Protein AF-A0A6G5ABJ3-F1 (afdb_monomer_lite)

Secondary structure (DSSP, 8-state):
-HHHHHHHHHHHHHHHTTEETTEE--TTS--HHHHHHHHHHHHHHHHHHHHHGGGS-HHHHHHHHIIIIIHHHHTTHHHHSSS-HHHHHHHHHHHHHHHHHHHT--TTS-HHHHHHHTTPPPHHHHHHHHHHHHHHHHHTT-S-GGGS--SS-S--S--HHHHTT--PPP---SHHHHTSHHHHHHHHHHHS-HHHHT-SSHHHHHHS-HHHHHHHHHHHHHHT---S-TTHHHHHHHHHHHHHHTTT--HHHHHHHHHHHHHHHHHHHHHHHHHHHHHHHHHHHHHHTT-

Structure (mmCIF, N/CA/C/O backbone):
data_AF-A0A6G5ABJ3-F1
#
_entry.id   AF-A0A6G5ABJ3-F1
#
loop_
_atom_site.group_PDB
_atom_site.id
_atom_site.type_symbol
_atom_site.label_atom_id
_atom_site.label_alt_id
_atom_site.label_comp_id
_atom_site.label_asym_id
_atom_site.label_entity_id
_atom_site.label_seq_id
_atom_site.pdbx_PDB_ins_code
_atom_site.Cartn_x
_atom_site.Cartn_y
_atom_site.Cartn_z
_atom_site.occupancy
_atom_site.B_iso_or_equiv
_atom_site.auth_seq_id
_atom_site.auth_comp_id
_atom_site.auth_asym_id
_atom_site.auth_atom_id
_atom_site.pdbx_PDB_model_num
ATOM 1 N N . ILE A 1 1 ? 8.732 46.453 -12.594 1.00 49.53 1 ILE A N 1
ATOM 2 C CA . ILE A 1 1 ? 7.340 45.976 -12.382 1.00 49.53 1 ILE A CA 1
ATOM 3 C C . ILE A 1 1 ? 7.137 44.615 -13.048 1.00 49.53 1 ILE A C 1
ATOM 5 O O . ILE A 1 1 ? 6.826 43.680 -12.327 1.00 49.53 1 ILE A O 1
ATOM 9 N N . LEU A 1 2 ? 7.436 44.462 -14.347 1.00 45.41 2 LEU A N 1
ATOM 10 C CA . LEU A 1 2 ? 7.435 43.159 -15.043 1.00 45.41 2 LEU A CA 1
ATOM 11 C C . LEU A 1 2 ? 8.298 42.088 -14.342 1.00 45.41 2 LEU A C 1
ATOM 13 O O . LEU A 1 2 ? 7.778 41.042 -13.991 1.00 45.41 2 LEU A O 1
ATOM 17 N N . SER A 1 3 ? 9.535 42.403 -13.944 1.00 57.50 3 SER A N 1
ATOM 18 C CA . SER A 1 3 ? 10.409 41.462 -13.212 1.00 57.50 3 SER A CA 1
ATOM 19 C C . SER A 1 3 ? 9.904 41.036 -11.823 1.00 57.50 3 SER A C 1
ATOM 21 O O . SER A 1 3 ? 10.257 39.966 -11.337 1.00 57.50 3 SER A O 1
ATOM 23 N N . PHE A 1 4 ? 9.084 41.862 -11.169 1.00 51.88 4 PHE A N 1
ATOM 24 C CA . PHE A 1 4 ? 8.553 41.577 -9.832 1.00 51.88 4 PHE A CA 1
ATOM 25 C C . PHE A 1 4 ? 7.288 40.718 -9.914 1.00 51.88 4 PHE A C 1
ATOM 27 O O . PHE A 1 4 ? 7.088 39.834 -9.087 1.00 51.88 4 PHE A O 1
ATOM 34 N N . ILE A 1 5 ? 6.475 40.946 -10.950 1.00 63.81 5 ILE A N 1
ATOM 35 C CA . ILE A 1 5 ? 5.318 40.117 -11.294 1.00 63.81 5 ILE A CA 1
ATOM 36 C C . ILE A 1 5 ? 5.786 38.759 -11.820 1.00 63.81 5 ILE A C 1
ATOM 38 O O . ILE A 1 5 ? 5.234 37.754 -11.399 1.00 63.81 5 ILE A O 1
ATOM 42 N N . ASP A 1 6 ? 6.847 38.700 -12.627 1.00 63.12 6 ASP A N 1
ATOM 43 C CA . ASP A 1 6 ? 7.444 37.442 -13.093 1.00 63.12 6 ASP A CA 1
ATOM 44 C C . ASP A 1 6 ? 8.062 36.637 -11.941 1.00 63.12 6 ASP A C 1
ATOM 46 O O . ASP A 1 6 ? 7.914 35.420 -11.890 1.00 63.12 6 ASP A O 1
ATOM 50 N N . PHE A 1 7 ? 8.686 37.300 -10.961 1.00 67.31 7 PHE A N 1
ATOM 51 C CA . PHE A 1 7 ? 9.182 36.645 -9.746 1.00 67.31 7 PHE A CA 1
ATOM 52 C C . PHE A 1 7 ? 8.039 36.119 -8.864 1.00 67.31 7 PHE A C 1
ATOM 54 O O . PHE A 1 7 ? 8.108 34.995 -8.365 1.00 67.31 7 PHE A O 1
ATOM 61 N N . TRP A 1 8 ? 6.959 36.891 -8.706 1.00 56.22 8 TRP A N 1
ATOM 62 C CA . TRP A 1 8 ? 5.768 36.452 -7.975 1.00 56.22 8 TRP A CA 1
ATOM 63 C C . TRP A 1 8 ? 5.009 35.347 -8.709 1.00 56.22 8 TRP A C 1
ATOM 65 O O . TRP A 1 8 ? 4.576 34.397 -8.071 1.00 56.22 8 TRP A O 1
ATOM 75 N N . LEU A 1 9 ? 4.895 35.414 -10.036 1.00 57.44 9 LEU A N 1
ATOM 76 C CA . LEU A 1 9 ? 4.318 34.364 -10.871 1.00 57.44 9 LEU A CA 1
ATOM 77 C C . LEU A 1 9 ? 5.185 33.110 -10.849 1.00 57.44 9 LEU A C 1
ATOM 79 O O . LEU A 1 9 ? 4.630 32.027 -10.755 1.00 57.44 9 LEU A O 1
ATOM 83 N N . ALA A 1 10 ? 6.515 33.222 -10.846 1.00 57.09 10 ALA A N 1
ATOM 84 C CA . ALA A 1 10 ? 7.420 32.086 -10.690 1.00 57.09 10 ALA A CA 1
ATOM 85 C C . ALA A 1 10 ? 7.336 31.466 -9.286 1.00 57.09 10 ALA A C 1
ATOM 87 O O . ALA A 1 10 ? 7.359 30.244 -9.161 1.00 57.09 10 ALA A O 1
ATOM 88 N N . LEU A 1 11 ? 7.174 32.269 -8.227 1.00 55.44 11 LEU A N 1
ATOM 89 C CA . LEU A 1 11 ? 6.916 31.776 -6.868 1.00 55.44 11 LEU A CA 1
ATOM 90 C C . LEU A 1 11 ? 5.524 31.139 -6.734 1.00 55.44 11 LEU A C 1
ATOM 92 O O . LEU A 1 11 ? 5.388 30.085 -6.110 1.00 55.44 11 LEU A O 1
ATOM 96 N N . TYR A 1 12 ? 4.507 31.731 -7.360 1.00 54.25 12 TYR A N 1
ATOM 97 C CA . TYR A 1 12 ? 3.128 31.248 -7.354 1.00 54.25 12 TYR A CA 1
ATOM 98 C C . TYR A 1 12 ? 2.980 29.964 -8.186 1.00 54.25 12 TYR A C 1
ATOM 100 O O . TYR A 1 12 ? 2.400 28.986 -7.714 1.00 54.25 12 TYR A O 1
ATOM 108 N N . PHE A 1 13 ? 3.606 29.894 -9.366 1.00 50.88 13 PHE A N 1
ATOM 109 C CA . PHE A 1 13 ? 3.735 28.658 -10.142 1.00 50.88 13 PHE A CA 1
ATOM 110 C C . PHE A 1 13 ? 4.624 27.635 -9.431 1.00 50.88 13 PHE A C 1
ATOM 112 O O . PHE A 1 13 ? 4.289 26.463 -9.451 1.00 50.88 13 PHE A O 1
ATOM 119 N N . SER A 1 14 ? 5.691 28.022 -8.726 1.00 51.00 14 SER A N 1
ATOM 120 C CA . SER A 1 14 ? 6.513 27.100 -7.915 1.00 51.00 14 SER A CA 1
ATOM 121 C C . SER A 1 14 ? 5.737 26.472 -6.745 1.00 51.00 14 SER A C 1
ATOM 123 O O . SER A 1 14 ? 6.008 25.340 -6.331 1.00 51.00 14 SER A O 1
ATOM 125 N N . GLN A 1 15 ? 4.750 27.175 -6.185 1.00 49.69 15 GLN A N 1
ATOM 126 C CA . GLN A 1 15 ? 3.851 26.615 -5.171 1.00 49.69 15 GLN A CA 1
ATOM 127 C C . GLN A 1 15 ? 2.712 25.790 -5.793 1.00 49.69 15 GLN A C 1
ATOM 129 O O . GLN A 1 15 ? 2.388 24.727 -5.266 1.00 49.69 15 GLN A O 1
ATOM 134 N N . SER A 1 16 ? 2.162 26.211 -6.937 1.00 47.50 16 SER A N 1
ATOM 135 C CA . SER A 1 16 ? 1.081 25.507 -7.646 1.00 47.50 16 SER A CA 1
ATOM 136 C C . SER A 1 16 ? 1.550 24.239 -8.384 1.00 47.50 16 SER A C 1
ATOM 138 O O . SER A 1 16 ? 0.867 23.218 -8.333 1.00 47.50 16 SER A O 1
ATOM 140 N N . LEU A 1 17 ? 2.752 24.238 -8.974 1.00 52.47 17 LEU A N 1
ATOM 141 C CA . LEU A 1 17 ? 3.346 23.105 -9.709 1.00 52.47 17 LEU A CA 1
ATOM 142 C C . LEU A 1 17 ? 3.777 21.940 -8.815 1.00 52.47 17 LEU A C 1
ATOM 144 O O . LEU A 1 17 ? 4.118 20.873 -9.324 1.00 52.47 17 LEU A O 1
ATOM 148 N N . ARG A 1 18 ? 3.764 22.109 -7.488 1.00 60.59 18 ARG A N 1
ATOM 149 C CA . ARG A 1 18 ? 4.051 21.003 -6.571 1.00 60.59 18 ARG A CA 1
ATOM 150 C C . ARG A 1 18 ? 2.886 20.038 -6.445 1.00 60.59 18 ARG A C 1
ATOM 152 O O . ARG A 1 18 ? 3.140 18.882 -6.151 1.00 60.59 18 ARG A O 1
ATOM 159 N N . ILE A 1 19 ? 1.638 20.463 -6.650 1.00 75.44 19 ILE A N 1
ATOM 160 C CA . ILE A 1 19 ? 0.465 19.620 -6.387 1.00 75.44 19 ILE A CA 1
ATOM 161 C C . ILE A 1 19 ? -0.246 19.299 -7.700 1.00 75.44 19 ILE A C 1
ATOM 163 O O . ILE A 1 19 ? -0.948 20.134 -8.261 1.00 75.44 19 ILE A O 1
ATOM 167 N N . PHE A 1 20 ? -0.122 18.057 -8.159 1.00 79.25 20 PHE A N 1
ATOM 168 C CA . PHE A 1 20 ? -0.826 17.555 -9.336 1.00 79.25 20 PHE A CA 1
ATOM 169 C C . PHE A 1 20 ? -1.892 16.547 -8.909 1.00 79.25 20 PHE A C 1
ATOM 171 O O . PHE A 1 20 ? -1.577 15.568 -8.235 1.00 79.25 20 PHE A O 1
ATOM 178 N N . LEU A 1 21 ? -3.163 16.790 -9.259 1.00 82.44 21 LEU A N 1
ATOM 179 C CA . LEU A 1 21 ? -4.302 15.953 -8.834 1.00 82.44 21 LEU A CA 1
ATOM 180 C C . LEU A 1 21 ? -4.311 15.696 -7.308 1.00 82.44 21 LEU A C 1
ATOM 182 O O . LEU A 1 21 ? -4.609 14.603 -6.848 1.00 82.44 21 LEU A O 1
ATOM 186 N N . GLY A 1 22 ? -3.924 16.682 -6.494 1.00 81.69 22 GLY A N 1
ATOM 187 C CA . GLY A 1 22 ? -3.861 16.523 -5.033 1.00 81.69 22 GLY A CA 1
ATOM 188 C C . GLY A 1 22 ? -2.681 15.687 -4.507 1.00 81.69 22 GLY A C 1
ATOM 189 O O . GLY A 1 22 ? -2.634 15.407 -3.307 1.00 81.69 22 GLY A O 1
ATOM 190 N N . ILE A 1 23 ? -1.729 15.308 -5.366 1.00 84.62 23 ILE A N 1
ATOM 191 C CA . ILE A 1 23 ? -0.473 14.639 -5.005 1.00 84.62 23 ILE A CA 1
ATOM 192 C C . ILE A 1 23 ? 0.659 15.661 -5.046 1.00 84.62 23 ILE A C 1
ATOM 194 O O . ILE A 1 23 ? 0.864 16.308 -6.071 1.00 84.62 23 ILE A O 1
ATOM 198 N N . SER A 1 24 ? 1.402 15.799 -3.944 1.00 85.00 24 SER A N 1
ATOM 199 C CA . SER A 1 24 ? 2.584 16.657 -3.899 1.00 85.00 24 SER A CA 1
ATOM 200 C C . SER A 1 24 ? 3.799 15.932 -4.479 1.00 85.00 24 SER A C 1
ATOM 202 O O . SER A 1 24 ? 4.249 14.911 -3.955 1.00 85.00 24 SER A O 1
ATOM 204 N N . LEU A 1 25 ? 4.309 16.456 -5.589 1.00 79.69 25 LEU A N 1
ATOM 205 C CA . LEU A 1 25 ? 5.498 15.990 -6.282 1.00 79.69 25 LEU A CA 1
ATOM 206 C C . LEU A 1 25 ? 6.725 16.685 -5.691 1.00 79.69 25 LEU A C 1
ATOM 208 O O . LEU A 1 25 ? 6.801 17.912 -5.633 1.00 79.69 25 LEU A O 1
ATOM 212 N N . ASP A 1 26 ? 7.688 15.879 -5.258 1.00 77.75 26 ASP A N 1
ATOM 213 C CA . ASP A 1 26 ? 9.005 16.349 -4.839 1.00 77.75 26 ASP A CA 1
ATOM 214 C C . ASP A 1 26 ? 10.004 16.176 -5.993 1.00 77.75 26 ASP A C 1
ATOM 216 O O . ASP A 1 26 ? 9.911 15.218 -6.762 1.00 77.75 26 ASP A O 1
ATOM 220 N N . SER A 1 27 ? 10.996 17.062 -6.076 1.00 75.50 27 SER A N 1
ATOM 221 C CA . SER A 1 27 ? 12.079 17.009 -7.068 1.00 75.50 27 SER A CA 1
ATOM 222 C C . SER A 1 27 ? 12.860 15.693 -7.015 1.00 75.50 27 SER A C 1
ATOM 224 O O . SER A 1 27 ? 13.352 15.213 -8.033 1.00 75.50 27 SER A O 1
ATOM 226 N N . SER A 1 28 ? 12.924 15.075 -5.831 1.00 74.81 28 SER A N 1
ATOM 227 C CA . SER A 1 28 ? 13.579 13.787 -5.614 1.00 74.81 28 SER A CA 1
ATOM 228 C C . SER A 1 28 ? 12.631 12.579 -5.657 1.00 74.81 28 SER A C 1
ATOM 230 O O . SER A 1 28 ? 13.074 11.458 -5.411 1.00 74.81 28 SER A O 1
ATOM 232 N N . LEU A 1 29 ? 11.335 12.787 -5.948 1.00 75.25 29 LEU A N 1
ATOM 233 C CA . LEU A 1 29 ? 10.281 11.756 -5.969 1.00 75.25 29 LEU A CA 1
ATOM 234 C C . LEU A 1 29 ? 10.262 10.860 -4.714 1.00 75.25 29 LEU A C 1
ATOM 236 O O . LEU A 1 29 ? 9.880 9.692 -4.768 1.00 75.25 29 LEU A O 1
ATOM 240 N N . LYS A 1 30 ? 10.666 11.400 -3.557 1.00 79.12 30 LYS A N 1
ATOM 241 C CA . LYS A 1 30 ? 10.608 10.686 -2.270 1.00 79.12 30 LYS A CA 1
ATOM 242 C C . LYS A 1 30 ? 9.224 10.743 -1.623 1.00 79.12 30 LYS A C 1
ATOM 244 O O . LYS A 1 30 ? 8.940 9.933 -0.746 1.00 79.12 30 LYS A O 1
ATOM 249 N N . TYR A 1 31 ? 8.381 11.692 -2.043 1.00 84.81 31 TYR A N 1
ATOM 250 C CA . TYR A 1 31 ? 7.010 11.900 -1.553 1.00 84.81 31 TYR A CA 1
ATOM 251 C C . TYR A 1 31 ? 6.898 12.087 -0.028 1.00 84.81 31 TYR A C 1
ATOM 253 O O . TYR A 1 31 ? 5.875 11.760 0.571 1.00 84.81 31 TYR A O 1
ATOM 261 N N . ILE A 1 32 ? 7.937 12.628 0.616 1.00 87.56 32 ILE A N 1
ATOM 262 C CA . ILE A 1 32 ? 7.988 12.795 2.078 1.00 87.56 32 ILE A CA 1
ATOM 263 C C . ILE A 1 32 ? 6.870 13.726 2.549 1.00 87.56 32 ILE A C 1
ATOM 265 O O . ILE A 1 32 ? 6.085 13.355 3.425 1.00 87.56 32 ILE A O 1
ATOM 269 N N . ASP A 1 33 ? 6.758 14.897 1.921 1.00 88.06 33 ASP A N 1
ATOM 270 C CA . ASP A 1 33 ? 5.740 15.893 2.256 1.00 88.06 33 ASP A CA 1
ATOM 271 C C . ASP A 1 33 ? 4.335 15.344 2.000 1.00 88.06 33 ASP A C 1
ATOM 273 O O . ASP A 1 33 ? 3.466 15.436 2.867 1.00 88.06 33 ASP A O 1
ATOM 277 N N . HIS A 1 34 ? 4.142 14.656 0.870 1.00 90.44 34 HIS A N 1
ATOM 278 C CA . HIS A 1 34 ? 2.875 14.012 0.529 1.00 90.44 34 HIS A CA 1
ATOM 279 C C . HIS A 1 34 ? 2.432 12.993 1.582 1.00 90.44 34 HIS A C 1
ATOM 281 O O . HIS A 1 34 ? 1.305 13.039 2.079 1.00 90.44 34 HIS A O 1
ATOM 287 N N . ILE A 1 35 ? 3.338 12.093 1.971 1.00 91.75 35 ILE A N 1
ATOM 288 C CA . ILE A 1 35 ? 3.083 11.092 3.008 1.00 91.75 35 ILE A CA 1
ATOM 289 C C . ILE A 1 35 ? 2.797 11.783 4.344 1.00 91.75 35 ILE A C 1
ATOM 291 O O . ILE A 1 35 ? 1.907 11.351 5.076 1.00 91.75 35 ILE A O 1
ATOM 295 N N . SER A 1 36 ? 3.498 12.875 4.661 1.00 92.25 36 SER A N 1
ATOM 296 C CA . SER A 1 36 ? 3.246 13.655 5.875 1.00 92.25 36 SER A CA 1
ATOM 297 C C . SER A 1 36 ? 1.824 14.232 5.907 1.00 92.25 36 SER A C 1
ATOM 299 O O . SER A 1 36 ? 1.152 14.163 6.938 1.00 92.25 36 SER A O 1
ATOM 301 N N . ASP A 1 37 ? 1.315 14.707 4.771 1.00 92.38 37 ASP A N 1
ATOM 302 C CA . ASP A 1 37 ? -0.038 15.247 4.664 1.00 92.38 37 ASP A CA 1
ATOM 303 C C . ASP A 1 37 ? -1.103 14.151 4.716 1.00 92.38 37 ASP A C 1
ATOM 305 O O . ASP A 1 37 ? -2.123 14.307 5.394 1.00 92.38 37 ASP A O 1
ATOM 309 N N . ILE A 1 38 ? -0.848 12.999 4.088 1.00 93.81 38 ILE A N 1
ATOM 310 C CA . ILE A 1 38 ? -1.697 11.810 4.238 1.00 93.81 38 ILE A CA 1
ATOM 311 C C . ILE A 1 38 ? -1.766 11.397 5.713 1.00 93.81 38 ILE A C 1
ATOM 313 O O . ILE A 1 38 ? -2.856 11.143 6.226 1.00 93.81 38 ILE A O 1
ATOM 317 N N . LYS A 1 39 ? -0.638 11.388 6.435 1.00 94.88 39 LYS A N 1
ATOM 318 C CA . LYS A 1 39 ? -0.610 11.055 7.869 1.00 94.88 39 LYS A 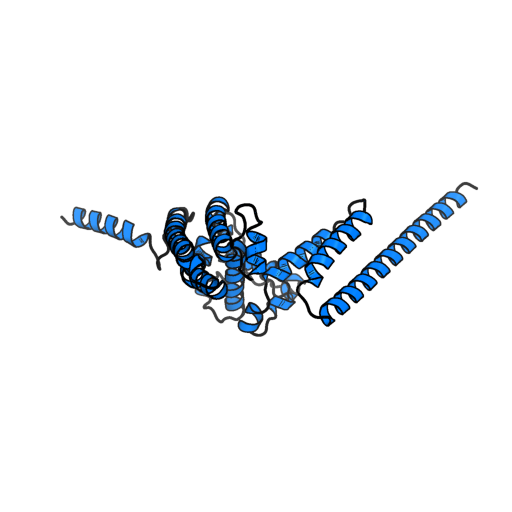CA 1
ATOM 319 C C . LYS A 1 39 ? -1.486 11.992 8.692 1.00 94.88 39 LYS A C 1
ATOM 321 O O . LYS A 1 39 ? -2.203 11.509 9.564 1.00 94.88 39 LYS A O 1
ATOM 326 N N . LYS A 1 40 ? -1.481 13.301 8.411 1.00 95.06 40 LYS A N 1
ATOM 327 C CA . LYS A 1 40 ? -2.360 14.272 9.094 1.00 95.06 40 LYS A CA 1
ATOM 328 C C . LYS A 1 40 ? -3.839 13.947 8.857 1.00 95.06 40 LYS A C 1
ATOM 330 O O . LYS A 1 40 ? -4.619 13.923 9.810 1.00 95.06 40 LYS A O 1
ATOM 335 N N . LYS A 1 41 ? -4.216 13.632 7.612 1.00 94.69 41 LYS A N 1
ATOM 336 C CA . LYS A 1 41 ? -5.591 13.240 7.247 1.00 94.69 41 LYS A CA 1
ATOM 337 C C . LYS A 1 41 ? -6.013 11.938 7.937 1.00 94.69 41 LYS A C 1
ATOM 339 O O . LYS A 1 41 ? -7.072 11.879 8.557 1.00 94.69 41 LYS A O 1
ATOM 344 N N . ILE A 1 42 ? -5.149 10.923 7.921 1.00 96.12 42 ILE A N 1
ATOM 345 C CA . ILE A 1 42 ? -5.391 9.646 8.607 1.00 96.12 42 ILE A CA 1
ATOM 346 C C . ILE A 1 42 ? -5.501 9.844 10.120 1.00 96.12 42 ILE A C 1
ATOM 348 O O . ILE A 1 42 ? -6.384 9.264 10.742 1.00 96.12 42 ILE A O 1
ATOM 352 N N . ALA A 1 43 ? -4.650 10.675 10.726 1.00 96.19 43 ALA A N 1
ATOM 353 C CA . ALA A 1 43 ? -4.708 10.959 12.158 1.00 96.19 43 ALA A CA 1
ATOM 354 C C . ALA A 1 43 ? -6.057 11.575 12.561 1.00 96.19 43 ALA A C 1
ATOM 356 O O . ALA A 1 43 ? -6.607 11.225 13.607 1.00 96.19 43 ALA A O 1
ATOM 357 N N . TYR A 1 44 ? -6.632 12.441 11.720 1.00 95.88 44 TYR A N 1
ATOM 358 C CA . TYR A 1 44 ? -7.998 12.927 11.910 1.00 95.88 44 TYR A CA 1
ATOM 359 C C . TYR A 1 44 ? -9.028 11.786 11.835 1.00 95.88 44 TYR A C 1
ATOM 361 O O . TYR A 1 44 ? -9.856 11.658 12.738 1.00 95.88 44 TYR A O 1
ATOM 369 N N . GLY A 1 45 ? -8.932 10.908 10.832 1.00 95.81 45 GLY A N 1
ATOM 370 C CA . GLY A 1 45 ? -9.791 9.723 10.713 1.00 95.81 45 GLY A CA 1
ATOM 371 C C . GLY A 1 45 ? -9.702 8.784 11.924 1.00 95.81 45 GLY A C 1
ATOM 372 O O . GLY A 1 45 ? -10.721 8.337 12.445 1.00 95.81 45 GLY A O 1
ATOM 373 N N . ILE A 1 46 ? -8.498 8.557 12.452 1.00 96.88 46 ILE A N 1
ATOM 374 C CA . ILE A 1 46 ? -8.271 7.778 13.678 1.00 96.88 46 ILE A CA 1
ATOM 375 C C . ILE A 1 46 ? -8.944 8.444 14.880 1.00 96.88 46 ILE A C 1
ATOM 377 O O . ILE A 1 46 ? -9.612 7.770 15.661 1.00 96.88 46 ILE A O 1
ATOM 381 N N . ARG A 1 47 ? -8.820 9.769 15.032 1.00 96.75 47 ARG A N 1
ATOM 382 C CA . ARG A 1 47 ? -9.509 10.504 16.108 1.00 96.75 47 ARG A CA 1
ATOM 383 C C . ARG A 1 47 ? -11.026 10.355 16.009 1.00 96.75 47 ARG A C 1
ATOM 385 O O . ARG A 1 47 ? -11.680 10.196 17.040 1.00 96.75 47 ARG A O 1
ATOM 392 N N . ALA A 1 48 ? -11.578 10.379 14.796 1.00 95.62 48 ALA A N 1
ATOM 393 C CA . ALA A 1 48 ? -12.997 10.131 14.568 1.00 95.62 48 ALA A CA 1
ATOM 394 C C . ALA A 1 48 ? -13.390 8.705 14.990 1.00 95.62 48 ALA A C 1
ATOM 396 O O . ALA A 1 48 ? -14.366 8.536 15.720 1.00 95.62 48 ALA A O 1
ATOM 397 N N . LEU A 1 49 ? -12.594 7.691 14.629 1.00 96.62 49 LEU A N 1
ATOM 398 C CA . LEU A 1 49 ? -12.811 6.304 15.059 1.00 96.62 49 LEU A CA 1
ATOM 399 C C . LEU A 1 49 ? -12.791 6.165 16.585 1.00 96.62 49 LEU A C 1
ATOM 401 O O . LEU A 1 49 ? -13.694 5.558 17.144 1.00 96.62 49 LEU A O 1
ATOM 405 N N . ILE A 1 50 ? -11.818 6.769 17.274 1.00 96.69 50 ILE A N 1
ATOM 406 C CA . ILE A 1 50 ? -11.721 6.708 18.743 1.00 96.69 50 ILE A CA 1
ATOM 407 C C . ILE A 1 50 ? -12.981 7.282 19.400 1.00 96.69 50 ILE A C 1
ATOM 409 O O . ILE A 1 50 ? -13.545 6.654 20.293 1.00 96.69 50 ILE A O 1
ATOM 413 N N . LYS A 1 51 ? -13.434 8.459 18.949 1.00 96.38 51 LYS A N 1
ATOM 414 C CA . LYS A 1 51 ? -14.611 9.135 19.517 1.00 96.38 51 LYS A CA 1
ATOM 415 C C . LYS A 1 51 ? -15.916 8.394 19.252 1.00 96.38 51 LYS A C 1
ATOM 417 O O . LYS A 1 51 ? -16.814 8.437 20.083 1.00 96.38 51 LYS A O 1
ATOM 422 N N . THR A 1 52 ? -16.030 7.756 18.092 1.00 95.75 52 THR A N 1
ATOM 423 C CA . THR A 1 52 ? -17.269 7.106 17.648 1.00 95.75 52 THR A CA 1
ATOM 424 C C . THR A 1 52 ? -17.365 5.637 18.061 1.00 95.75 52 THR A C 1
ATOM 426 O O . THR A 1 52 ? -18.467 5.108 18.177 1.00 95.75 52 THR A O 1
ATOM 429 N N . ARG A 1 53 ? -16.230 4.997 18.375 1.00 95.69 53 ARG A N 1
ATOM 430 C CA . ARG A 1 53 ? -16.136 3.611 18.854 1.00 95.69 53 ARG A CA 1
ATOM 431 C C . ARG A 1 53 ? -17.158 3.215 19.928 1.00 95.69 53 ARG A C 1
ATOM 433 O O . ARG A 1 53 ? -17.752 2.160 19.748 1.00 95.69 53 ARG A O 1
ATOM 440 N N . PRO A 1 54 ? -17.371 3.971 21.025 1.00 95.75 54 PRO A N 1
ATOM 441 C CA . PRO A 1 54 ? -18.301 3.539 22.073 1.00 95.75 54 PRO A CA 1
ATOM 442 C C . PRO A 1 54 ? -19.769 3.505 21.624 1.00 95.75 54 PRO A C 1
ATOM 444 O O . PRO A 1 54 ? -20.579 2.872 22.290 1.00 95.75 54 PRO A O 1
ATOM 447 N N . TYR A 1 55 ? -20.114 4.158 20.511 1.00 95.94 55 TYR A N 1
ATOM 448 C CA . TYR A 1 55 ? -21.497 4.300 20.048 1.00 95.94 55 TYR A CA 1
ATOM 449 C C . TYR A 1 55 ? -21.845 3.388 18.866 1.00 95.94 55 TYR A C 1
ATOM 451 O O . TYR A 1 55 ? -23.020 3.211 18.554 1.00 95.94 55 TYR A O 1
ATOM 459 N N . PHE A 1 56 ? -20.846 2.826 18.183 1.00 95.56 56 PHE A N 1
ATOM 460 C CA . PHE A 1 56 ? -21.036 2.114 16.922 1.00 95.56 56 PHE A CA 1
ATOM 461 C C . PHE A 1 56 ? -20.573 0.662 16.979 1.00 95.56 56 PHE A C 1
ATOM 463 O O . PHE A 1 56 ? -19.615 0.298 17.656 1.00 95.56 56 PHE A O 1
ATOM 470 N N . THR A 1 57 ? -21.237 -0.175 16.183 1.00 95.44 57 THR A N 1
ATOM 471 C CA . THR A 1 57 ? -20.853 -1.576 15.988 1.00 95.44 57 THR A CA 1
ATOM 472 C C . THR A 1 57 ? -19.551 -1.703 15.187 1.00 95.44 57 THR A C 1
ATOM 474 O O . THR A 1 57 ? -19.140 -0.792 14.457 1.00 95.44 57 THR A O 1
ATOM 477 N N . ARG A 1 58 ? -18.907 -2.873 15.256 1.00 94.00 58 ARG A N 1
ATOM 478 C CA . ARG A 1 58 ? -17.667 -3.153 14.513 1.00 94.00 58 ARG A CA 1
ATOM 479 C C . ARG A 1 58 ? -17.821 -2.978 12.998 1.00 94.00 58 ARG A C 1
ATOM 481 O O . ARG A 1 58 ? -16.909 -2.453 12.366 1.00 94.00 58 ARG A O 1
ATOM 488 N N . SER A 1 59 ? -18.951 -3.378 12.411 1.00 94.56 59 SER A N 1
ATOM 489 C CA . SER A 1 59 ? -19.198 -3.232 10.968 1.00 94.56 59 SER A CA 1
ATOM 490 C C . SER A 1 59 ? -19.265 -1.761 10.556 1.00 94.56 59 SER A C 1
ATOM 492 O O . SER A 1 59 ? -18.593 -1.356 9.612 1.00 94.56 59 SER A O 1
ATOM 494 N N . THR A 1 60 ? -19.982 -0.936 11.322 1.00 95.62 60 THR A N 1
ATOM 495 C CA . THR A 1 60 ? -20.045 0.515 11.099 1.00 95.62 60 THR A CA 1
ATOM 496 C C . THR A 1 60 ? -18.680 1.186 11.269 1.00 95.62 60 THR A C 1
ATOM 498 O O . THR A 1 60 ? -18.311 2.041 10.469 1.00 95.62 60 THR A O 1
ATOM 501 N N . LEU A 1 61 ? -17.873 0.754 12.244 1.00 96.31 61 LEU A N 1
ATOM 502 C CA . 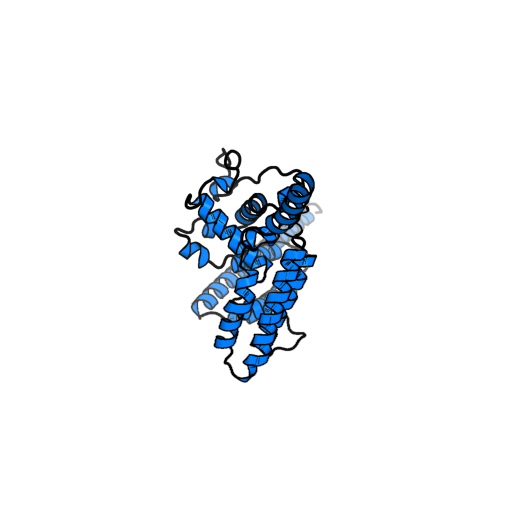LEU A 1 61 ? -16.508 1.261 12.424 1.00 96.31 61 LEU A CA 1
ATOM 503 C C . LEU A 1 61 ? -15.581 0.875 11.262 1.00 96.31 61 LEU A C 1
ATOM 505 O O . LEU A 1 61 ? -14.749 1.684 10.853 1.00 96.31 61 LEU A O 1
ATOM 509 N N . LEU A 1 62 ? -15.747 -0.320 10.684 1.00 96.19 62 LEU A N 1
ATOM 510 C CA . LEU A 1 62 ? -15.046 -0.709 9.458 1.00 96.19 62 LEU A CA 1
ATOM 511 C C . LEU A 1 62 ? -15.449 0.181 8.275 1.00 96.19 62 LEU A C 1
ATOM 513 O O . LEU A 1 62 ? -14.577 0.625 7.530 1.00 96.19 62 LEU A O 1
ATOM 517 N N . SER A 1 63 ? -16.734 0.510 8.121 1.00 96.06 63 SER A N 1
ATOM 518 C CA . SER A 1 63 ? -17.182 1.463 7.095 1.00 96.06 63 SER A CA 1
ATOM 519 C C . SER A 1 63 ? -16.539 2.843 7.274 1.00 96.06 63 SER A C 1
ATOM 521 O O . SER A 1 63 ? -16.053 3.415 6.299 1.00 96.06 63 SER A O 1
ATOM 523 N N . LEU A 1 64 ? -16.457 3.343 8.513 1.00 96.62 64 LEU A N 1
ATOM 524 C CA . LEU A 1 64 ? -15.773 4.603 8.832 1.00 96.62 64 LEU A CA 1
ATOM 525 C C . LEU A 1 64 ? -14.264 4.543 8.550 1.00 96.62 64 LEU A C 1
ATOM 527 O O . LEU A 1 64 ? -13.667 5.519 8.100 1.00 96.62 64 LEU A O 1
ATOM 531 N N . TYR A 1 65 ? -13.632 3.392 8.774 1.00 97.00 65 TYR A N 1
ATOM 532 C CA . TYR A 1 65 ? -12.241 3.178 8.384 1.00 97.00 65 TYR A CA 1
ATOM 533 C C . TYR A 1 65 ? -12.059 3.279 6.869 1.00 97.00 65 TYR A C 1
ATOM 535 O O . TYR A 1 65 ? -11.138 3.956 6.401 1.00 97.00 65 TYR A O 1
ATOM 543 N N . TYR A 1 66 ? -12.940 2.647 6.090 1.00 96.69 66 TYR A N 1
ATOM 544 C CA . TYR A 1 66 ? -12.847 2.715 4.637 1.00 96.69 66 TYR A CA 1
ATOM 545 C C . TYR A 1 66 ? -13.054 4.140 4.105 1.00 96.69 66 TYR A C 1
ATOM 547 O O . TYR A 1 66 ? -12.365 4.542 3.164 1.00 96.69 66 TYR A O 1
ATOM 555 N N . SER A 1 67 ? -13.937 4.924 4.731 1.00 95.25 67 SER A N 1
ATOM 556 C CA . SER A 1 67 ? -14.226 6.298 4.311 1.00 95.25 67 SER A CA 1
ATOM 557 C C . SER A 1 67 ? -13.158 7.313 4.727 1.00 95.25 67 SER A C 1
ATOM 559 O O . SER A 1 67 ? -12.791 8.147 3.902 1.00 95.25 67 SER A O 1
ATOM 561 N N . PHE A 1 68 ? -12.638 7.254 5.958 1.00 94.69 68 PHE A N 1
ATOM 562 C CA . PHE A 1 68 ? -11.732 8.280 6.499 1.00 94.69 68 PHE A CA 1
ATOM 563 C C . PHE A 1 68 ? -10.249 7.908 6.489 1.00 94.69 68 PHE A C 1
ATOM 565 O O . PHE A 1 68 ? -9.404 8.789 6.626 1.00 94.69 68 PHE A O 1
ATOM 572 N N . VAL A 1 69 ? -9.907 6.625 6.369 1.00 96.00 69 VAL A N 1
ATOM 573 C CA . VAL A 1 69 ? -8.508 6.169 6.400 1.00 96.00 69 VAL A CA 1
ATOM 574 C C . VAL A 1 69 ? -8.127 5.527 5.073 1.00 96.00 69 VAL A C 1
ATOM 576 O O . VAL A 1 69 ? -7.203 5.993 4.407 1.00 96.00 69 VAL A O 1
ATOM 579 N N . HIS A 1 70 ? -8.841 4.478 4.659 1.00 95.56 70 HIS A N 1
ATOM 580 C CA . HIS A 1 70 ? -8.483 3.721 3.460 1.00 95.56 70 HIS A CA 1
ATOM 581 C C . HIS A 1 70 ? -8.575 4.561 2.183 1.00 95.56 70 HIS A C 1
ATOM 583 O O . HIS A 1 70 ? -7.710 4.441 1.323 1.00 95.56 70 HIS A O 1
ATOM 589 N N . SER A 1 71 ? -9.584 5.427 2.062 1.00 95.44 71 SER A N 1
ATOM 590 C CA . SER A 1 71 ? -9.763 6.323 0.912 1.00 95.44 71 SER A CA 1
ATOM 591 C C . SER A 1 71 ? -8.521 7.186 0.645 1.00 95.44 71 SER A C 1
ATOM 593 O O . SER A 1 71 ? -8.062 7.265 -0.493 1.00 95.44 71 SER A O 1
ATOM 595 N N . HIS A 1 72 ? -7.925 7.762 1.694 1.00 94.56 72 HIS A N 1
ATOM 596 C CA . HIS A 1 72 ? -6.715 8.576 1.601 1.00 94.56 72 HIS A CA 1
ATOM 597 C C . HIS A 1 72 ? -5.465 7.751 1.284 1.00 94.56 72 HIS A C 1
ATOM 599 O O . HIS A 1 72 ? -4.615 8.224 0.538 1.00 94.56 72 HIS A O 1
ATOM 605 N N . ILE A 1 73 ? -5.355 6.527 1.814 1.00 94.19 73 ILE A N 1
ATOM 606 C CA . ILE A 1 73 ? -4.234 5.620 1.509 1.00 94.19 73 ILE A CA 1
ATOM 607 C C . ILE A 1 73 ? -4.328 5.094 0.073 1.00 94.19 73 ILE A C 1
ATOM 609 O O . ILE A 1 73 ? -3.321 4.956 -0.605 1.00 94.19 73 ILE A O 1
ATOM 613 N N . ASN A 1 74 ? -5.524 4.754 -0.398 1.00 93.81 74 ASN A N 1
ATOM 614 C CA . ASN A 1 74 ? -5.708 4.162 -1.719 1.00 93.81 74 ASN A CA 1
ATOM 615 C C . ASN A 1 74 ? -5.574 5.205 -2.840 1.00 93.81 74 ASN A C 1
ATOM 617 O O . ASN A 1 74 ? -5.203 4.868 -3.966 1.00 93.81 74 ASN A O 1
ATOM 621 N N . TYR A 1 75 ? -5.865 6.474 -2.546 1.00 93.06 75 TYR A N 1
ATOM 622 C CA . TYR A 1 75 ? -5.784 7.548 -3.526 1.00 93.06 75 TYR A CA 1
ATOM 623 C C . TYR A 1 75 ? -4.349 7.764 -4.021 1.00 93.06 75 TYR A C 1
ATOM 625 O O . TYR A 1 75 ? -3.445 8.104 -3.258 1.00 93.06 75 TYR A O 1
ATOM 633 N N . GLY A 1 76 ? -4.141 7.574 -5.325 1.00 84.38 76 GLY A N 1
ATOM 634 C CA . GLY A 1 76 ? -2.848 7.825 -5.959 1.00 84.38 76 GLY A CA 1
ATOM 635 C C . GLY A 1 76 ? -1.725 6.884 -5.516 1.00 84.38 76 GLY A C 1
ATOM 636 O O . GLY A 1 76 ? -0.571 7.161 -5.826 1.00 84.38 76 GLY A O 1
ATOM 637 N N . ILE A 1 77 ? -2.025 5.770 -4.831 1.00 91.38 77 ILE A N 1
ATOM 638 C CA . ILE A 1 77 ? -1.000 4.877 -4.260 1.00 91.38 77 ILE A CA 1
ATOM 639 C C . ILE A 1 77 ? -0.028 4.322 -5.306 1.00 91.38 77 ILE A C 1
ATOM 641 O O . ILE A 1 77 ? 1.115 4.037 -4.987 1.00 91.38 77 ILE A O 1
ATOM 645 N N . ILE A 1 78 ? -0.429 4.213 -6.573 1.00 87.88 78 ILE A N 1
ATOM 646 C CA . ILE A 1 78 ? 0.478 3.803 -7.658 1.00 87.88 78 ILE A CA 1
ATOM 647 C C . ILE A 1 78 ? 1.619 4.810 -7.868 1.00 87.88 78 ILE A C 1
ATOM 649 O O . ILE A 1 78 ? 2.720 4.411 -8.236 1.00 87.88 78 ILE A O 1
ATOM 653 N N . CYS A 1 79 ? 1.374 6.098 -7.619 1.00 85.75 79 CYS A N 1
ATOM 654 C CA . CYS A 1 79 ? 2.353 7.161 -7.826 1.00 85.75 79 CYS A CA 1
ATOM 655 C C . CYS A 1 79 ? 3.388 7.219 -6.694 1.00 85.75 79 CYS A C 1
ATOM 657 O O . CYS A 1 79 ? 4.581 7.320 -6.963 1.00 85.75 79 CYS A O 1
ATOM 659 N N . TRP A 1 80 ? 2.942 7.140 -5.437 1.00 87.94 80 TRP A N 1
ATOM 660 C CA . TRP A 1 80 ? 3.794 7.351 -4.255 1.00 87.94 80 TRP A CA 1
ATOM 661 C C . TRP A 1 80 ? 4.061 6.080 -3.431 1.00 87.94 80 TRP A C 1
ATOM 663 O O . TRP A 1 80 ? 4.914 6.078 -2.544 1.00 87.94 80 TRP A O 1
ATOM 673 N N . GLY A 1 81 ? 3.353 4.982 -3.701 1.00 86.25 81 GLY A N 1
ATOM 674 C CA . GLY A 1 81 ? 3.475 3.712 -2.976 1.00 86.25 81 GLY A CA 1
ATOM 675 C C . GLY A 1 81 ? 4.757 2.941 -3.283 1.00 86.25 81 GLY A C 1
ATOM 676 O O . GLY A 1 81 ? 5.094 2.017 -2.550 1.00 86.25 81 GLY A O 1
ATOM 677 N N . ASN A 1 82 ? 5.500 3.353 -4.313 1.00 84.94 82 ASN A N 1
ATOM 678 C CA . ASN A 1 82 ? 6.803 2.798 -4.667 1.00 84.94 82 ASN A CA 1
ATOM 679 C C . ASN A 1 82 ? 7.962 3.626 -4.095 1.00 84.94 82 ASN A C 1
ATOM 681 O O . ASN A 1 82 ? 8.862 4.064 -4.809 1.00 84.94 82 ASN A O 1
ATOM 685 N N . THR A 1 83 ? 7.888 3.923 -2.804 1.00 84.31 83 THR A N 1
ATOM 686 C CA . THR A 1 83 ? 8.874 4.738 -2.085 1.00 84.31 83 THR A CA 1
ATOM 687 C C . THR A 1 83 ? 9.616 3.909 -1.047 1.00 84.31 83 THR A C 1
ATOM 689 O O . THR A 1 83 ? 9.351 2.723 -0.852 1.00 84.31 83 THR A O 1
ATOM 692 N N . TYR A 1 84 ? 10.589 4.523 -0.375 1.00 81.56 84 TYR A N 1
ATOM 693 C CA . TYR A 1 84 ? 11.360 3.849 0.662 1.00 81.56 84 TYR A CA 1
ATOM 694 C C . TYR A 1 84 ? 10.466 3.319 1.792 1.00 81.56 84 TYR A C 1
ATOM 696 O O . TYR A 1 84 ? 9.607 4.026 2.327 1.00 81.56 84 TYR A O 1
ATOM 704 N N . ASN A 1 85 ? 10.748 2.083 2.215 1.00 82.75 85 ASN A N 1
ATOM 705 C CA . ASN A 1 85 ? 10.007 1.381 3.266 1.00 82.75 85 ASN A CA 1
ATOM 706 C C . ASN A 1 85 ? 9.916 2.165 4.580 1.00 82.75 85 ASN A C 1
ATOM 708 O O . ASN A 1 85 ? 8.950 2.002 5.317 1.00 82.75 85 ASN A O 1
ATOM 712 N N . THR A 1 86 ? 10.889 3.029 4.875 1.00 84.62 86 THR A N 1
ATOM 713 C CA . THR A 1 86 ? 10.900 3.884 6.070 1.00 84.62 86 THR A CA 1
ATOM 714 C C . THR A 1 86 ? 9.659 4.776 6.152 1.00 84.62 86 THR A C 1
ATOM 716 O O . THR A 1 86 ? 9.027 4.869 7.205 1.00 84.62 86 THR A O 1
ATOM 719 N N . HIS A 1 87 ? 9.257 5.392 5.038 1.00 82.38 87 HIS A N 1
ATOM 720 C CA . HIS A 1 87 ? 8.098 6.281 5.001 1.00 82.38 87 HIS A CA 1
ATOM 721 C C . HIS A 1 87 ? 6.785 5.489 5.050 1.00 82.38 87 HIS A C 1
ATOM 723 O O . HIS A 1 87 ? 5.894 5.817 5.844 1.00 82.38 87 HIS A O 1
ATOM 729 N N . LEU A 1 88 ? 6.704 4.395 4.283 1.00 89.62 88 LEU A N 1
ATOM 730 C CA . LEU A 1 88 ? 5.540 3.503 4.239 1.00 89.62 88 LEU A CA 1
ATOM 731 C C . LEU A 1 88 ? 5.288 2.792 5.576 1.00 89.62 88 LEU A C 1
ATOM 733 O O . LEU A 1 88 ? 4.136 2.637 5.979 1.00 89.62 88 LEU A O 1
ATOM 737 N N . ALA A 1 89 ? 6.343 2.425 6.310 1.00 92.00 89 ALA A N 1
ATOM 738 C CA . ALA A 1 89 ? 6.228 1.803 7.627 1.00 92.00 89 ALA A CA 1
ATOM 739 C C . ALA A 1 89 ? 5.464 2.699 8.609 1.00 92.00 89 ALA A C 1
ATOM 741 O O . ALA A 1 89 ? 4.612 2.220 9.355 1.00 92.00 89 ALA A O 1
ATOM 742 N N . SER A 1 90 ? 5.696 4.015 8.564 1.00 92.00 90 SER A N 1
ATOM 743 C CA . SER A 1 90 ? 4.988 4.952 9.440 1.00 92.00 90 SER A CA 1
ATOM 744 C C . SER A 1 90 ? 3.484 5.035 9.139 1.00 92.00 90 SER A C 1
ATOM 746 O O . SER A 1 90 ? 2.683 5.173 10.063 1.00 92.00 90 SER A O 1
ATOM 748 N N . LEU A 1 91 ? 3.078 4.884 7.873 1.00 93.81 91 LEU A N 1
ATOM 749 C CA . LEU A 1 91 ? 1.666 4.763 7.498 1.00 93.81 91 LEU A CA 1
ATOM 750 C C . LEU A 1 91 ? 1.089 3.405 7.923 1.00 93.81 91 LEU A C 1
ATOM 752 O O . LEU A 1 91 ? -0.041 3.346 8.406 1.00 93.81 91 LEU A O 1
ATOM 756 N N . GLN A 1 92 ? 1.863 2.322 7.799 1.00 95.19 92 GLN A N 1
ATOM 757 C CA . GLN A 1 92 ? 1.437 0.982 8.213 1.00 95.19 92 GLN A CA 1
ATOM 758 C C . GLN A 1 92 ? 1.162 0.930 9.720 1.00 95.19 92 GLN A C 1
ATOM 760 O O . GLN A 1 92 ? 0.203 0.294 10.151 1.00 95.19 92 GLN A O 1
ATOM 765 N N . VAL A 1 93 ? 1.956 1.641 10.526 1.00 94.69 93 VAL A N 1
ATOM 766 C CA . VAL A 1 93 ? 1.715 1.798 11.968 1.00 94.69 93 VAL A CA 1
ATOM 767 C C . VAL A 1 93 ? 0.357 2.453 12.232 1.00 94.69 93 VAL A C 1
ATOM 769 O O . VAL A 1 93 ? -0.415 1.928 13.032 1.00 94.69 93 VAL A O 1
ATOM 772 N N . LEU A 1 94 ? 0.014 3.533 11.521 1.00 95.31 94 LEU A N 1
ATOM 773 C CA . LEU A 1 94 ? -1.296 4.187 11.645 1.00 95.31 94 LEU A CA 1
ATOM 774 C C . LEU A 1 94 ? -2.449 3.282 11.181 1.00 95.31 94 LEU A C 1
ATOM 776 O O . LEU A 1 94 ? -3.512 3.250 11.807 1.00 95.31 94 LEU A O 1
ATOM 780 N N . GLN A 1 95 ? -2.246 2.502 10.116 1.00 95.81 95 GLN A N 1
ATOM 781 C CA . GLN A 1 95 ? -3.228 1.514 9.663 1.00 95.81 95 GLN A CA 1
ATOM 782 C C . GLN A 1 95 ? -3.458 0.433 10.734 1.00 95.81 95 GLN A C 1
ATOM 784 O O . GLN A 1 95 ? -4.601 0.130 11.078 1.00 95.81 95 GLN A O 1
ATOM 789 N N . ASN A 1 96 ? -2.377 -0.095 11.314 1.00 95.25 96 ASN A N 1
ATOM 790 C CA . ASN A 1 96 ? -2.428 -1.081 12.391 1.00 95.25 96 ASN A CA 1
ATOM 791 C C . ASN A 1 96 ? -3.095 -0.504 13.649 1.00 95.25 96 ASN A C 1
ATOM 793 O O . ASN A 1 96 ? -3.871 -1.183 14.313 1.00 95.25 96 ASN A O 1
ATOM 797 N N . GLN A 1 97 ? -2.830 0.759 13.980 1.00 95.25 97 GLN A N 1
ATOM 798 C CA . GLN A 1 97 ? -3.504 1.447 15.079 1.00 95.25 97 GLN A CA 1
ATOM 799 C C . GLN A 1 97 ? -5.014 1.537 14.831 1.00 95.25 97 GLN A C 1
ATOM 801 O O . GLN A 1 97 ? -5.803 1.236 15.725 1.00 95.25 97 GLN A O 1
ATOM 806 N N . SER A 1 98 ? -5.415 1.895 13.608 1.00 95.88 98 SER A N 1
ATOM 807 C CA . SER A 1 98 ? -6.825 1.998 13.219 1.00 95.88 98 SER A CA 1
ATOM 808 C C . SER A 1 98 ? -7.558 0.673 13.433 1.00 95.88 98 SER A C 1
ATOM 810 O O . SER A 1 98 ? -8.613 0.657 14.063 1.00 95.88 98 SER A O 1
ATOM 812 N N . ILE A 1 99 ? -6.984 -0.451 12.979 1.00 96.25 99 ILE A N 1
ATOM 813 C CA . ILE A 1 99 ? -7.647 -1.753 13.132 1.00 96.25 99 ILE A CA 1
ATOM 814 C C . ILE A 1 99 ? -7.732 -2.189 14.596 1.00 96.25 99 ILE A C 1
ATOM 816 O O . ILE A 1 99 ? -8.774 -2.692 15.002 1.00 96.25 99 ILE A O 1
ATOM 820 N N . ARG A 1 100 ? -6.706 -1.914 15.416 1.00 95.44 100 ARG A N 1
ATOM 821 C CA . ARG A 1 100 ? -6.738 -2.213 16.860 1.00 95.44 100 ARG A CA 1
ATOM 822 C C . ARG A 1 100 ? -7.850 -1.467 17.587 1.00 95.44 100 ARG A C 1
ATOM 824 O O . ARG A 1 100 ? -8.468 -2.030 18.486 1.00 95.44 100 ARG A O 1
ATOM 831 N N . ILE A 1 101 ? -8.103 -0.213 17.206 1.00 95.25 101 ILE A N 1
ATOM 832 C CA . ILE A 1 101 ? -9.195 0.592 17.772 1.00 95.25 101 ILE A CA 1
ATOM 833 C C . ILE A 1 101 ? -10.541 -0.060 17.447 1.00 95.25 101 ILE A C 1
ATOM 835 O O . ILE A 1 101 ? -11.379 -0.192 18.337 1.00 95.25 101 ILE A O 1
ATOM 839 N N . ILE A 1 102 ? -10.723 -0.509 16.202 1.00 95.44 102 ILE A N 1
ATOM 840 C CA . ILE A 1 102 ? -11.956 -1.146 15.717 1.00 95.44 102 ILE A CA 1
ATOM 841 C C . ILE A 1 102 ? -12.192 -2.506 16.386 1.00 95.44 102 ILE A C 1
ATOM 843 O O . ILE A 1 102 ? -13.321 -2.821 16.753 1.00 95.44 102 ILE A O 1
ATOM 847 N N . THR A 1 103 ? -11.145 -3.317 16.555 1.00 94.00 103 THR A N 1
ATOM 848 C CA . THR A 1 103 ? -11.238 -4.652 17.171 1.00 94.00 103 THR A CA 1
ATOM 849 C C . THR A 1 103 ? -11.145 -4.632 18.695 1.00 94.00 103 THR A C 1
ATOM 851 O O . THR A 1 103 ? -11.275 -5.683 19.314 1.00 94.00 103 THR A O 1
ATOM 854 N N . ASN A 1 104 ? -10.900 -3.465 19.302 1.00 92.69 104 ASN A N 1
ATOM 855 C CA . ASN A 1 104 ? -10.599 -3.310 20.727 1.00 92.69 104 ASN A CA 1
ATOM 856 C C . ASN A 1 104 ? -9.484 -4.256 21.220 1.00 92.69 104 ASN A C 1
ATOM 858 O O . ASN A 1 104 ? -9.523 -4.771 22.335 1.00 92.69 104 ASN A O 1
ATOM 862 N N . SER A 1 105 ? -8.493 -4.524 20.370 1.00 92.25 105 SER A N 1
ATOM 863 C CA . SER A 1 105 ? -7.383 -5.414 20.714 1.00 92.25 105 SER A CA 1
ATOM 864 C C . SER A 1 105 ? -6.262 -4.667 21.434 1.00 92.25 105 SER A C 1
ATOM 866 O O . SER A 1 105 ? -6.063 -3.473 21.204 1.00 92.25 105 SER A O 1
ATOM 868 N N . SER A 1 106 ? -5.462 -5.398 22.213 1.00 91.31 106 SER A N 1
ATOM 869 C CA . SER A 1 106 ? -4.263 -4.868 22.873 1.00 91.31 106 SER A CA 1
ATOM 870 C C . SER A 1 106 ? -3.323 -4.129 21.909 1.00 91.31 106 SER A C 1
ATOM 872 O O . SER A 1 106 ? -3.201 -4.468 20.729 1.00 91.31 106 SER A O 1
ATOM 874 N N . HIS A 1 107 ? -2.591 -3.145 22.434 1.00 84.56 107 HIS A N 1
ATOM 875 C CA . HIS A 1 107 ? -1.540 -2.436 21.705 1.00 84.56 107 HIS A CA 1
ATOM 876 C C . HIS A 1 107 ? -0.416 -3.372 21.213 1.00 84.56 107 HIS A C 1
ATOM 878 O O . HIS A 1 107 ? 0.214 -3.097 20.195 1.00 84.56 107 HIS A O 1
ATOM 884 N N . PHE A 1 108 ? -0.203 -4.505 21.891 1.00 86.25 108 PHE A N 1
ATOM 885 C CA . PHE A 1 108 ? 0.861 -5.466 21.575 1.00 86.25 108 PHE A CA 1
ATOM 886 C C . PHE A 1 108 ? 0.450 -6.582 20.609 1.00 86.25 108 PHE A C 1
ATOM 888 O O . PHE A 1 108 ? 1.309 -7.332 20.155 1.00 86.25 108 PHE A O 1
ATOM 895 N N . SER A 1 109 ? -0.838 -6.719 20.266 1.00 87.38 109 SER A N 1
ATOM 896 C CA . SER A 1 109 ? -1.280 -7.773 19.334 1.00 87.38 109 SER A CA 1
ATOM 897 C C . SER A 1 109 ? -0.622 -7.618 17.952 1.00 87.38 109 SER A C 1
ATOM 899 O O . SER A 1 109 ? -0.104 -6.554 17.619 1.00 87.38 109 SER A O 1
ATOM 901 N N . ASN A 1 110 ? -0.609 -8.644 17.105 1.00 90.56 110 ASN A N 1
ATOM 902 C CA . ASN A 1 110 ? -0.030 -8.487 15.770 1.00 90.56 110 ASN A CA 1
ATOM 903 C C . ASN A 1 110 ? -1.005 -7.745 14.835 1.00 90.56 110 ASN A C 1
ATOM 905 O O . ASN A 1 110 ? -2.031 -8.291 14.433 1.00 90.56 110 ASN A O 1
ATOM 909 N N . GLY A 1 111 ? -0.668 -6.507 14.456 1.00 87.12 111 GLY A N 1
ATOM 910 C CA . GLY A 1 111 ? -1.501 -5.681 13.575 1.00 87.12 111 GLY A CA 1
ATOM 911 C C . GLY A 1 111 ? -1.724 -6.292 12.189 1.00 87.12 111 GLY A C 1
ATOM 912 O O . GLY A 1 111 ? -2.812 -6.158 11.638 1.00 87.12 111 GLY A O 1
ATOM 913 N N . LYS A 1 112 ? -0.737 -7.024 11.653 1.00 86.81 112 LYS A N 1
ATOM 914 C CA . LYS A 1 112 ? -0.864 -7.691 10.351 1.00 86.81 112 LYS A CA 1
ATOM 915 C C . LYS A 1 112 ? -1.916 -8.801 10.395 1.00 86.81 112 LYS A C 1
ATOM 917 O O . LYS A 1 112 ? -2.757 -8.863 9.506 1.00 86.81 112 LYS A O 1
ATOM 922 N N . CYS A 1 113 ? -1.908 -9.630 11.441 1.00 88.94 113 CYS A N 1
ATOM 923 C CA . CYS A 1 113 ? -2.922 -10.672 11.636 1.00 88.94 113 CYS A CA 1
ATOM 924 C C . CYS A 1 113 ? -4.325 -10.061 11.707 1.00 88.94 113 CYS A C 1
ATOM 926 O O . CYS A 1 113 ? -5.197 -10.457 10.946 1.00 88.94 113 CYS A O 1
ATOM 928 N N . LEU A 1 114 ? -4.498 -9.000 12.503 1.00 91.12 114 LEU A N 1
ATOM 929 C CA . LEU A 1 114 ? -5.785 -8.309 12.619 1.00 91.12 114 LEU A CA 1
ATOM 930 C C . LEU A 1 114 ? -6.288 -7.748 11.285 1.00 91.12 114 LEU A C 1
ATOM 932 O O . LEU A 1 114 ? -7.489 -7.780 11.026 1.00 91.12 114 LEU A O 1
ATOM 936 N N . LEU A 1 115 ? -5.403 -7.220 10.437 1.00 90.50 115 LEU A N 1
ATOM 937 C CA . LEU A 1 115 ? -5.789 -6.762 9.102 1.00 90.50 115 LEU A CA 1
ATOM 938 C C . LEU A 1 115 ? -6.302 -7.929 8.251 1.00 90.50 115 LEU A C 1
ATOM 940 O O . LEU A 1 115 ? -7.388 -7.822 7.679 1.00 90.50 115 LEU A O 1
ATOM 944 N N . HIS A 1 116 ? -5.585 -9.055 8.230 1.00 88.00 116 HIS A N 1
ATOM 945 C CA . HIS A 1 116 ? -5.998 -10.245 7.484 1.00 88.00 116 HIS A CA 1
ATOM 946 C C . HIS A 1 116 ? -7.318 -10.834 7.991 1.00 88.00 116 HIS A C 1
ATOM 948 O O . HIS A 1 116 ? -8.191 -11.120 7.172 1.00 88.00 116 HIS A O 1
ATOM 954 N N . ASP A 1 117 ? -7.512 -10.917 9.309 1.00 87.31 117 ASP A N 1
ATOM 955 C CA . ASP A 1 117 ? -8.756 -11.399 9.925 1.00 87.31 117 ASP A CA 1
ATOM 956 C C . ASP A 1 117 ? -9.968 -10.545 9.517 1.00 87.31 117 ASP A C 1
ATOM 958 O O . ASP A 1 117 ? -11.096 -11.028 9.440 1.00 87.31 117 ASP A O 1
ATOM 962 N N . ASN A 1 118 ? -9.740 -9.262 9.222 1.00 86.81 118 ASN A N 1
ATOM 963 C CA . ASN A 1 118 ? -10.762 -8.330 8.745 1.00 86.81 118 ASN A CA 1
ATOM 964 C C . ASN A 1 118 ? -10.796 -8.187 7.212 1.00 86.81 118 ASN A C 1
ATOM 966 O O . ASN A 1 118 ? -11.513 -7.328 6.706 1.00 86.81 118 ASN A O 1
ATOM 970 N N . ASN A 1 119 ? -10.058 -9.011 6.458 1.00 88.31 119 ASN A N 1
ATOM 971 C CA . ASN A 1 119 ? -9.922 -8.918 4.998 1.00 88.31 119 ASN A CA 1
ATOM 972 C C . ASN A 1 119 ? -9.395 -7.558 4.489 1.00 88.31 119 ASN A C 1
ATOM 974 O O . ASN A 1 119 ? -9.723 -7.131 3.379 1.00 88.31 119 ASN A O 1
ATOM 978 N N . ILE A 1 120 ? -8.564 -6.878 5.277 1.00 92.12 120 ILE A N 1
ATOM 979 C CA . ILE A 1 120 ? -7.933 -5.609 4.909 1.00 92.12 120 ILE A CA 1
ATOM 980 C C . ILE A 1 120 ? -6.507 -5.884 4.435 1.00 92.12 120 ILE A C 1
ATOM 982 O O . ILE A 1 120 ? -5.749 -6.607 5.076 1.00 92.12 120 ILE A O 1
ATOM 986 N N . LEU A 1 121 ? -6.134 -5.277 3.310 1.00 91.88 121 LEU A N 1
ATOM 987 C CA . LEU A 1 121 ? -4.781 -5.360 2.768 1.00 91.88 121 LEU A CA 1
ATOM 988 C C . LEU A 1 121 ? -3.835 -4.422 3.520 1.00 91.88 121 LEU A C 1
ATOM 990 O O . LEU A 1 121 ? -4.191 -3.278 3.822 1.00 91.88 121 LEU A O 1
ATOM 994 N N . THR A 1 122 ? -2.608 -4.877 3.762 1.00 92.62 122 THR A N 1
ATOM 995 C CA . THR A 1 122 ? -1.510 -3.984 4.166 1.00 92.62 122 THR A CA 1
ATOM 996 C C . THR A 1 122 ? -1.201 -2.978 3.055 1.00 92.62 122 THR A C 1
ATOM 998 O O . THR A 1 122 ? -1.591 -3.169 1.904 1.00 92.62 122 THR A O 1
ATOM 1001 N N . ILE A 1 123 ? -0.479 -1.898 3.360 1.00 93.12 123 ILE A N 1
ATOM 1002 C CA . ILE A 1 123 ? -0.172 -0.854 2.366 1.00 93.12 123 ILE A CA 1
ATOM 1003 C C . ILE A 1 123 ? 0.620 -1.424 1.183 1.00 93.12 123 ILE A C 1
ATOM 1005 O O . ILE A 1 123 ? 0.317 -1.117 0.032 1.00 93.12 123 ILE A O 1
ATOM 1009 N N . SER A 1 124 ? 1.589 -2.302 1.455 1.00 90.81 124 SER A N 1
ATOM 1010 C CA . SER A 1 124 ? 2.374 -2.969 0.408 1.00 90.81 124 SER A CA 1
ATOM 1011 C C . SER A 1 124 ? 1.504 -3.884 -0.461 1.00 90.81 124 SER A C 1
ATOM 1013 O O . SER A 1 124 ? 1.588 -3.850 -1.687 1.00 90.81 124 SER A O 1
ATOM 1015 N N . GLU A 1 125 ? 0.609 -4.659 0.155 1.00 90.75 125 GLU A N 1
ATOM 1016 C CA . GLU A 1 125 ? -0.332 -5.512 -0.576 1.00 90.75 125 GLU A CA 1
ATOM 1017 C C . GLU A 1 125 ? -1.328 -4.701 -1.405 1.00 90.75 125 GLU A C 1
ATOM 1019 O O . GLU A 1 125 ? -1.643 -5.087 -2.528 1.00 90.75 125 GLU A O 1
ATOM 1024 N N . LEU A 1 126 ? -1.800 -3.568 -0.882 1.00 92.06 126 LEU A N 1
ATOM 1025 C CA . LEU A 1 126 ? -2.691 -2.651 -1.584 1.00 92.06 126 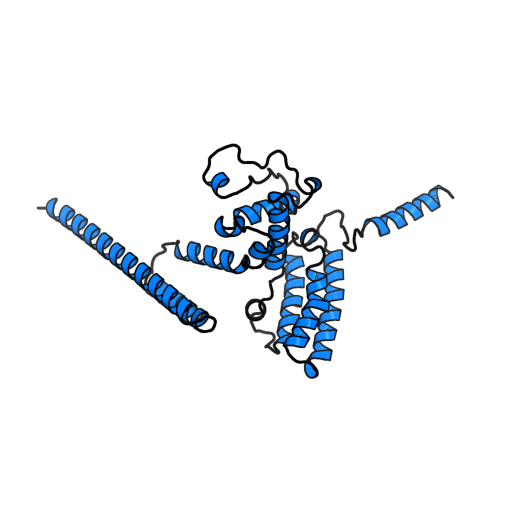LEU A CA 1
ATOM 1026 C C . LEU A 1 126 ? -2.002 -2.030 -2.804 1.00 92.06 126 LEU A C 1
ATOM 1028 O O . LEU A 1 126 ? -2.597 -1.957 -3.879 1.00 92.06 126 LEU A O 1
ATOM 1032 N N . PHE A 1 127 ? -0.742 -1.618 -2.655 1.00 91.88 127 PHE A N 1
ATOM 1033 C CA . PHE A 1 127 ? 0.069 -1.118 -3.760 1.00 91.88 127 PHE A CA 1
ATOM 1034 C C . PHE A 1 127 ? 0.237 -2.184 -4.852 1.00 91.88 127 PHE A C 1
ATOM 1036 O O . PHE A 1 127 ? -0.119 -1.940 -6.004 1.00 91.88 127 PHE A O 1
ATOM 1043 N N . ASN A 1 128 ? 0.663 -3.395 -4.482 1.00 90.19 128 ASN A N 1
ATOM 1044 C CA . ASN A 1 128 ? 0.819 -4.520 -5.408 1.00 90.19 128 ASN A CA 1
ATOM 1045 C C . ASN A 1 128 ? -0.499 -4.895 -6.105 1.00 90.19 128 ASN A C 1
ATOM 1047 O O . ASN A 1 128 ? -0.537 -5.113 -7.315 1.00 90.19 128 ASN A O 1
ATOM 1051 N N . TYR A 1 129 ? -1.607 -4.915 -5.364 1.00 90.38 129 TYR A N 1
ATOM 1052 C CA . TYR A 1 129 ? -2.936 -5.161 -5.918 1.00 90.38 129 TYR A CA 1
ATOM 1053 C C . TYR A 1 129 ? -3.309 -4.124 -6.989 1.00 90.38 129 TYR A C 1
ATOM 1055 O O . TYR A 1 129 ? -3.765 -4.486 -8.077 1.00 90.38 129 TYR A O 1
ATOM 1063 N N . ASN A 1 130 ? -3.055 -2.841 -6.721 1.00 89.81 130 ASN A N 1
ATOM 1064 C CA . ASN A 1 130 ? -3.311 -1.764 -7.673 1.00 89.81 130 ASN A CA 1
ATOM 1065 C C . ASN A 1 130 ? -2.371 -1.808 -8.892 1.00 89.81 130 ASN A C 1
ATOM 1067 O O . ASN A 1 130 ? -2.844 -1.607 -10.013 1.00 89.81 130 ASN A O 1
ATOM 1071 N N . LEU A 1 131 ? -1.087 -2.152 -8.711 1.00 88.88 131 LEU A N 1
ATOM 1072 C CA . LEU A 1 131 ? -0.162 -2.413 -9.824 1.00 88.88 131 LEU A CA 1
ATOM 1073 C C . LEU A 1 131 ? -0.691 -3.525 -10.735 1.00 88.88 131 LEU A C 1
ATOM 1075 O O . LEU A 1 131 ? -0.764 -3.353 -11.951 1.00 88.88 131 LEU A O 1
ATOM 1079 N N . GLY A 1 132 ? -1.115 -4.644 -10.143 1.00 88.19 132 GLY A N 1
ATOM 1080 C CA . GLY A 1 132 ? -1.672 -5.773 -10.879 1.00 88.19 132 GLY A CA 1
ATOM 1081 C C . GLY A 1 132 ? -2.924 -5.400 -11.674 1.00 88.19 132 GLY A C 1
ATOM 1082 O O . GLY A 1 132 ? -3.075 -5.838 -12.810 1.00 88.19 132 GLY A O 1
ATOM 1083 N N . ILE A 1 133 ? -3.815 -4.576 -11.112 1.00 88.06 133 ILE A N 1
ATOM 1084 C CA . ILE A 1 133 ? -5.012 -4.095 -11.820 1.00 88.06 133 ILE A CA 1
ATOM 1085 C C . ILE A 1 133 ? -4.639 -3.235 -13.026 1.00 88.06 133 ILE A C 1
ATOM 1087 O O . ILE A 1 133 ? -5.215 -3.420 -14.099 1.00 88.06 133 ILE A O 1
ATOM 1091 N N . ILE A 1 134 ? -3.723 -2.278 -12.860 1.00 86.69 134 ILE A N 1
ATOM 1092 C CA . ILE A 1 134 ? -3.317 -1.397 -13.961 1.00 86.69 134 ILE A CA 1
ATOM 1093 C C . ILE A 1 134 ? -2.669 -2.211 -15.072 1.00 86.69 134 ILE A C 1
ATOM 1095 O O . ILE A 1 134 ? -3.021 -2.042 -16.238 1.00 86.69 134 ILE A O 1
ATOM 1099 N N . PHE A 1 135 ? -1.778 -3.130 -14.714 1.00 85.50 135 PHE A N 1
ATOM 1100 C CA . PHE A 1 135 ? -1.078 -3.930 -15.704 1.00 85.50 135 PHE A CA 1
ATOM 1101 C C . PHE A 1 135 ? -2.006 -4.913 -16.429 1.00 85.50 135 PHE A C 1
ATOM 1103 O O . PHE A 1 135 ? -1.927 -5.054 -17.647 1.00 85.50 135 PHE A O 1
ATOM 1110 N N . TYR A 1 136 ? -2.970 -5.513 -15.721 1.00 87.19 136 TYR A N 1
ATOM 1111 C CA . TYR A 1 136 ? -4.024 -6.316 -16.348 1.00 87.19 136 TYR A CA 1
ATOM 1112 C C . TYR A 1 136 ? -4.822 -5.497 -17.374 1.00 87.19 136 TYR A C 1
ATOM 1114 O O . TYR A 1 136 ? -5.086 -5.960 -18.485 1.00 87.19 136 TYR A O 1
ATOM 1122 N N . LYS A 1 137 ? -5.190 -4.255 -17.030 1.00 86.12 137 LYS A N 1
ATOM 1123 C CA . LYS A 1 137 ? -5.898 -3.349 -17.948 1.00 86.12 137 LYS A CA 1
ATOM 1124 C C . LYS A 1 137 ? -5.062 -2.977 -19.172 1.00 86.12 137 LYS A C 1
ATOM 1126 O O . LYS A 1 137 ? -5.606 -2.882 -20.271 1.00 86.12 137 LYS A O 1
ATOM 1131 N N . TYR A 1 138 ? -3.758 -2.793 -18.982 1.00 84.06 138 TYR A N 1
ATOM 1132 C CA . TYR A 1 138 ? -2.814 -2.549 -20.065 1.00 84.06 138 TYR A CA 1
ATOM 1133 C C . TYR A 1 138 ? -2.725 -3.749 -21.023 1.00 84.06 138 TYR A C 1
ATOM 1135 O O . TYR A 1 138 ? -2.941 -3.581 -22.220 1.00 84.06 138 TYR A O 1
ATOM 1143 N N . ILE A 1 139 ? -2.531 -4.971 -20.508 1.00 83.12 139 ILE A N 1
ATOM 1144 C CA . ILE A 1 139 ? -2.474 -6.196 -21.333 1.00 83.12 139 ILE A CA 1
ATOM 1145 C C . ILE A 1 139 ? -3.782 -6.425 -22.094 1.00 83.12 139 ILE A C 1
ATOM 1147 O O . ILE A 1 139 ? -3.769 -6.767 -23.275 1.00 83.12 139 ILE A O 1
ATOM 1151 N N . THR A 1 140 ? -4.921 -6.207 -21.436 1.00 83.56 140 THR A N 1
ATOM 1152 C CA . THR A 1 140 ? -6.251 -6.340 -22.056 1.00 83.56 140 THR A CA 1
ATOM 1153 C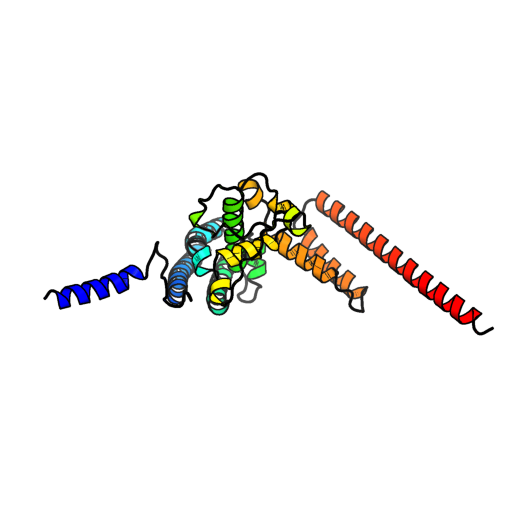 C . THR A 1 140 ? -6.614 -5.178 -22.987 1.00 83.56 140 THR A C 1
ATOM 1155 O O . THR A 1 140 ? -7.726 -5.153 -23.508 1.00 83.56 140 THR A O 1
ATOM 1158 N N . LYS A 1 141 ? -5.696 -4.224 -23.217 1.00 80.81 141 LYS A N 1
ATOM 1159 C CA . LYS A 1 141 ? -5.867 -3.042 -24.082 1.00 80.81 141 LYS A CA 1
ATOM 1160 C C . LYS A 1 141 ? -7.061 -2.154 -23.706 1.00 80.81 141 LYS A C 1
ATOM 1162 O O . LYS A 1 141 ? -7.603 -1.443 -24.543 1.00 80.81 141 LYS A O 1
ATOM 1167 N N . THR A 1 142 ? -7.464 -2.177 -22.436 1.00 78.50 142 THR A N 1
ATOM 1168 C CA . THR A 1 142 ? -8.511 -1.284 -21.905 1.00 78.50 142 THR A CA 1
ATOM 1169 C C . THR A 1 142 ? -7.952 0.062 -21.445 1.00 78.50 142 THR A C 1
ATOM 1171 O O . THR A 1 142 ? -8.710 1.012 -21.263 1.00 78.50 142 THR A O 1
ATOM 1174 N N . LEU A 1 143 ? -6.632 0.154 -21.251 1.00 74.50 143 LEU A N 1
ATOM 1175 C CA . LEU A 1 143 ? -5.916 1.400 -20.981 1.00 74.50 143 LEU A CA 1
ATOM 1176 C C . LEU A 1 143 ? -5.190 1.881 -22.253 1.00 74.50 143 LEU A C 1
ATOM 1178 O O . LEU A 1 143 ? -4.619 1.045 -22.957 1.00 74.50 143 LEU A O 1
ATOM 1182 N N . PRO A 1 144 ? -5.145 3.199 -22.532 1.00 66.69 144 PRO A N 1
ATOM 1183 C CA . PRO A 1 144 ? -4.365 3.724 -23.646 1.00 66.69 144 PRO A CA 1
ATOM 1184 C C . PRO A 1 144 ? -2.856 3.463 -23.455 1.00 66.69 144 PRO A C 1
ATOM 1186 O O . PRO A 1 144 ? -2.357 3.520 -22.326 1.00 66.69 144 PRO A O 1
ATOM 1189 N N . PRO A 1 145 ? -2.104 3.231 -24.550 1.00 61.22 145 PRO A N 1
ATOM 1190 C CA . PRO A 1 145 ? -0.687 2.850 -24.514 1.00 61.22 145 PRO A CA 1
ATOM 1191 C C . PRO A 1 145 ? 0.251 3.954 -24.001 1.00 61.22 145 PRO A C 1
ATOM 1193 O O . PRO A 1 145 ? 1.423 3.695 -23.777 1.00 61.22 145 PRO A O 1
ATOM 1196 N N . ILE A 1 146 ? -0.255 5.166 -23.753 1.00 61.62 146 ILE A N 1
ATOM 1197 C CA . ILE A 1 146 ? 0.502 6.302 -23.196 1.00 61.62 146 ILE A CA 1
ATOM 1198 C C . ILE A 1 146 ? 1.130 6.004 -21.827 1.00 61.62 146 ILE A C 1
ATOM 1200 O O . ILE A 1 146 ? 2.116 6.630 -21.453 1.00 61.62 146 ILE A O 1
ATOM 1204 N N . CYS A 1 147 ? 0.573 5.056 -21.071 1.00 62.00 147 CYS A N 1
ATOM 1205 C CA . CYS A 1 147 ? 1.023 4.767 -19.710 1.00 62.00 147 CYS A CA 1
ATOM 1206 C C . CYS A 1 147 ? 2.271 3.861 -19.639 1.00 62.00 147 CYS A C 1
ATOM 1208 O O . CYS A 1 147 ? 2.877 3.774 -18.573 1.00 62.00 147 CYS A O 1
ATOM 1210 N N . PHE A 1 148 ? 2.639 3.173 -20.726 1.00 67.06 148 PHE A N 1
ATOM 1211 C CA . PHE A 1 148 ? 3.738 2.202 -20.743 1.00 67.06 148 PHE A CA 1
ATOM 1212 C C . PHE A 1 148 ? 4.528 2.310 -22.047 1.00 67.06 148 PHE A C 1
ATOM 1214 O O . PHE A 1 148 ? 3.948 2.340 -23.135 1.00 67.06 148 PHE A O 1
ATOM 1221 N N . SER A 1 149 ? 5.856 2.343 -21.948 1.00 63.88 149 SER A N 1
ATOM 1222 C CA . SER A 1 149 ? 6.744 2.387 -23.109 1.00 63.88 149 SER A CA 1
ATOM 1223 C C . SER A 1 149 ? 6.748 1.011 -23.791 1.00 63.88 149 SER A C 1
ATOM 1225 O O . SER A 1 149 ? 7.405 0.056 -23.390 1.00 63.88 149 SER A O 1
ATOM 1227 N N . SER A 1 150 ? 5.872 0.872 -24.781 1.00 58.94 150 SER A N 1
ATOM 1228 C CA . SER A 1 150 ? 5.300 -0.413 -25.195 1.00 58.94 150 SER A CA 1
ATOM 1229 C C . SER A 1 150 ? 6.057 -1.165 -26.295 1.00 58.94 150 SER A C 1
ATOM 1231 O O . SER A 1 150 ? 5.585 -2.217 -26.723 1.00 58.94 150 SER A O 1
ATOM 1233 N N . SER A 1 151 ? 7.221 -0.702 -26.754 1.00 52.53 151 SER A N 1
ATOM 1234 C CA . SER A 1 151 ? 7.851 -1.290 -27.947 1.00 52.53 151 SER A CA 1
ATOM 1235 C C . SER A 1 151 ? 8.690 -2.548 -27.683 1.00 52.53 151 SER A C 1
ATOM 1237 O O . SER A 1 151 ? 8.700 -3.440 -28.525 1.00 52.53 151 SER A O 1
ATOM 1239 N N . ASP A 1 152 ? 9.325 -2.683 -26.512 1.00 54.03 152 ASP A N 1
ATOM 1240 C CA . ASP A 1 152 ? 10.445 -3.638 -26.348 1.00 54.03 152 ASP A CA 1
ATOM 1241 C C . ASP A 1 152 ? 10.163 -4.782 -25.356 1.00 54.03 152 ASP A C 1
ATOM 1243 O O . ASP A 1 152 ? 11.042 -5.574 -25.008 1.00 54.03 152 ASP A O 1
ATOM 1247 N N . LEU A 1 153 ? 8.933 -4.866 -24.851 1.00 60.75 153 LEU A N 1
ATOM 1248 C CA . LEU A 1 153 ? 8.597 -5.721 -23.711 1.00 60.75 153 LEU A CA 1
ATOM 1249 C C . LEU A 1 153 ? 8.067 -7.112 -24.113 1.00 60.75 153 LEU A C 1
ATOM 1251 O O . LEU A 1 153 ? 7.855 -7.978 -23.257 1.00 60.75 153 LEU A O 1
ATOM 1255 N N . VAL A 1 154 ? 7.844 -7.353 -25.407 1.00 62.25 154 VAL A N 1
ATOM 1256 C CA . VAL A 1 154 ? 7.301 -8.620 -25.912 1.00 62.25 154 VAL A CA 1
ATOM 1257 C C . VAL A 1 154 ? 8.432 -9.630 -26.089 1.00 62.25 154 VAL A C 1
ATOM 1259 O O . VAL A 1 154 ? 9.383 -9.410 -26.832 1.00 62.25 154 VAL A O 1
ATOM 1262 N N . ALA A 1 155 ? 8.326 -10.780 -25.423 1.00 60.84 155 ALA A N 1
ATOM 1263 C CA . ALA A 1 155 ? 9.228 -11.893 -25.685 1.00 60.84 155 ALA A CA 1
ATOM 1264 C C . ALA A 1 155 ? 8.957 -12.443 -27.098 1.00 60.84 155 ALA A C 1
ATOM 1266 O O . ALA A 1 155 ? 7.949 -13.102 -27.328 1.00 60.84 155 ALA A O 1
ATOM 1267 N N . HIS A 1 156 ? 9.864 -12.187 -28.041 1.00 57.72 156 HIS A N 1
ATOM 1268 C CA . HIS A 1 156 ? 9.741 -12.597 -29.448 1.00 57.72 156 HIS A CA 1
ATOM 1269 C C . HIS A 1 156 ? 9.971 -14.105 -29.702 1.00 57.72 156 HIS A C 1
ATOM 1271 O O . HIS A 1 156 ? 10.172 -14.517 -30.840 1.00 57.72 156 HIS A O 1
ATOM 1277 N N . SER A 1 157 ? 9.958 -14.953 -28.667 1.00 61.44 157 SER A N 1
ATOM 1278 C CA . SER A 1 157 ? 10.283 -16.381 -28.772 1.00 61.44 157 SER A CA 1
ATOM 1279 C C . SER A 1 157 ? 9.326 -17.272 -27.973 1.00 61.44 157 SER A C 1
ATOM 1281 O O . SER A 1 157 ? 8.851 -16.889 -26.902 1.00 61.44 157 SER A O 1
ATOM 1283 N N . ASN A 1 158 ? 9.090 -18.498 -28.470 1.00 65.19 158 ASN A N 1
ATOM 1284 C CA . ASN A 1 158 ? 8.260 -19.555 -27.859 1.00 65.19 158 ASN A CA 1
ATOM 1285 C C . ASN A 1 158 ? 8.893 -20.151 -26.584 1.00 65.19 158 ASN A C 1
ATOM 1287 O O . ASN A 1 158 ? 9.049 -21.361 -26.427 1.00 65.19 158 ASN A O 1
ATOM 1291 N N . THR A 1 159 ? 9.299 -19.295 -25.656 1.00 75.06 159 THR A N 1
ATOM 1292 C CA . THR A 1 159 ? 9.863 -19.698 -24.372 1.00 75.06 159 THR A CA 1
ATOM 1293 C C . THR A 1 159 ? 8.750 -20.001 -23.371 1.00 75.06 159 THR A C 1
ATOM 1295 O O . THR A 1 159 ? 7.648 -19.449 -23.434 1.00 75.06 159 THR A O 1
ATOM 1298 N N . ARG A 1 160 ? 9.047 -20.850 -22.376 1.00 72.00 160 ARG A N 1
ATOM 1299 C CA . ARG A 1 160 ? 8.142 -21.108 -21.235 1.00 72.00 160 ARG A CA 1
ATOM 1300 C C . ARG A 1 160 ? 7.707 -19.816 -20.526 1.00 72.00 160 ARG A C 1
ATOM 1302 O O . ARG A 1 160 ? 6.607 -19.754 -19.990 1.00 72.00 160 ARG A O 1
ATOM 1309 N N . PHE A 1 161 ? 8.552 -18.785 -20.563 1.00 77.81 161 PHE A N 1
ATOM 1310 C CA . PHE A 1 161 ? 8.262 -17.456 -20.034 1.00 77.81 161 PHE A CA 1
ATOM 1311 C C . PHE A 1 161 ? 7.127 -16.770 -20.810 1.00 77.81 161 PHE A C 1
ATOM 1313 O O . PHE A 1 161 ? 6.129 -16.381 -20.207 1.00 77.81 161 PHE A O 1
ATOM 1320 N N . ALA A 1 162 ? 7.226 -16.709 -22.142 1.00 75.50 162 ALA A N 1
ATOM 1321 C CA . ALA A 1 162 ? 6.191 -16.134 -23.003 1.00 75.50 162 ALA A CA 1
ATOM 1322 C C . ALA A 1 162 ? 4.859 -16.903 -22.913 1.00 75.50 162 ALA A C 1
ATOM 1324 O O . ALA A 1 162 ? 3.798 -16.294 -22.801 1.00 75.50 162 ALA A O 1
ATOM 1325 N N . ARG A 1 163 ? 4.906 -18.245 -22.854 1.00 75.44 163 ARG A N 1
ATOM 1326 C CA . ARG A 1 163 ? 3.710 -19.107 -22.733 1.00 75.44 163 ARG A CA 1
ATOM 1327 C C . ARG A 1 163 ? 2.889 -18.847 -21.461 1.00 75.44 163 ARG A C 1
ATOM 1329 O O . ARG A 1 163 ? 1.691 -19.109 -21.443 1.00 75.44 163 ARG A O 1
ATOM 1336 N N . ASN A 1 164 ? 3.515 -18.310 -20.415 1.00 77.75 164 ASN A N 1
ATOM 1337 C CA . ASN A 1 164 ? 2.855 -17.943 -19.160 1.00 77.75 164 ASN A CA 1
ATOM 1338 C C . ASN A 1 164 ? 2.290 -16.509 -19.157 1.00 77.75 164 ASN A C 1
ATOM 1340 O O . ASN A 1 164 ? 1.956 -15.997 -18.086 1.00 77.75 164 ASN A O 1
ATOM 1344 N N . ASN A 1 165 ? 2.179 -15.864 -20.326 1.00 78.75 165 ASN A N 1
ATOM 1345 C CA . ASN A 1 165 ? 1.762 -14.466 -20.481 1.00 78.75 165 ASN A CA 1
ATOM 1346 C C . ASN A 1 165 ? 2.646 -13.494 -19.682 1.00 78.75 165 ASN A C 1
ATOM 1348 O O . ASN A 1 165 ? 2.166 -12.506 -19.117 1.00 78.75 165 ASN A O 1
ATOM 1352 N N . ASN A 1 166 ? 3.947 -13.793 -19.601 1.00 83.44 166 ASN A N 1
ATOM 1353 C CA . ASN A 1 166 ? 4.923 -12.894 -19.001 1.00 83.44 166 ASN A CA 1
ATOM 1354 C C . ASN A 1 166 ? 5.448 -11.890 -20.025 1.00 83.44 166 ASN A C 1
ATOM 1356 O O . ASN A 1 166 ? 5.569 -12.179 -21.213 1.00 83.44 166 ASN A O 1
ATOM 1360 N N . VAL A 1 167 ? 5.815 -10.726 -19.507 1.00 82.75 167 VAL A N 1
ATOM 1361 C CA . VAL A 1 167 ? 6.365 -9.596 -20.249 1.00 82.75 167 VAL A CA 1
ATOM 1362 C C . VAL A 1 167 ? 7.811 -9.406 -19.789 1.00 82.75 167 VAL A C 1
ATOM 1364 O O . VAL A 1 167 ? 8.114 -9.624 -18.611 1.00 82.75 167 VAL A O 1
ATOM 1367 N N . LEU A 1 168 ? 8.719 -9.078 -20.709 1.00 83.88 168 LEU A N 1
ATOM 1368 C CA . LEU A 1 168 ? 10.123 -8.842 -20.373 1.00 83.88 168 LEU A CA 1
ATOM 1369 C C . LEU A 1 168 ? 10.247 -7.577 -19.522 1.00 83.88 168 LEU A C 1
ATOM 1371 O O . LEU A 1 168 ? 9.537 -6.602 -19.748 1.00 83.88 168 LEU A O 1
ATOM 1375 N N . LEU A 1 169 ? 11.147 -7.586 -18.538 1.00 83.75 169 LEU A N 1
ATOM 1376 C CA . LEU A 1 169 ? 11.401 -6.392 -17.737 1.00 83.75 169 LEU A CA 1
ATOM 1377 C C . LEU A 1 169 ? 12.213 -5.374 -18.553 1.00 83.75 169 LEU A C 1
ATOM 1379 O O . LEU A 1 169 ? 13.192 -5.763 -19.201 1.00 83.75 169 LEU A O 1
ATOM 1383 N N . PRO A 1 170 ? 11.876 -4.074 -18.478 1.00 81.19 170 PRO A N 1
ATOM 1384 C CA . PRO A 1 170 ? 12.666 -3.039 -19.121 1.00 81.19 170 PRO A CA 1
ATOM 1385 C C . PRO A 1 170 ? 14.053 -2.953 -18.478 1.00 81.19 170 PRO A C 1
ATOM 1387 O O . PRO A 1 170 ? 14.227 -3.141 -17.268 1.00 81.19 170 PRO A O 1
ATOM 1390 N N . LYS A 1 171 ? 15.064 -2.643 -19.293 1.00 81.69 171 LYS A N 1
ATOM 1391 C CA . LYS A 1 171 ? 16.436 -2.456 -18.812 1.00 81.69 171 LYS A CA 1
ATOM 1392 C C . LYS A 1 171 ? 16.542 -1.120 -18.088 1.00 81.69 171 LYS A C 1
ATOM 1394 O O . LYS A 1 171 ? 16.523 -0.062 -18.707 1.00 81.69 171 LYS A O 1
ATOM 1399 N N . VAL A 1 172 ? 16.717 -1.178 -16.774 1.00 83.75 172 VAL A N 1
ATOM 1400 C CA . VAL A 1 172 ? 16.863 0.004 -15.927 1.00 83.75 172 VAL A CA 1
ATOM 1401 C C . VAL A 1 172 ? 18.268 0.069 -15.332 1.00 83.75 172 VAL A C 1
ATOM 1403 O O . VAL A 1 172 ? 18.753 -0.908 -14.767 1.00 83.75 172 VAL A O 1
ATOM 1406 N N . ARG A 1 173 ? 18.905 1.246 -15.413 1.00 82.75 173 ARG A N 1
ATOM 1407 C CA . ARG A 1 173 ? 20.265 1.496 -14.892 1.00 82.75 173 ARG A CA 1
ATOM 1408 C C . ARG A 1 173 ? 20.299 2.185 -13.524 1.00 82.75 173 ARG A C 1
ATOM 1410 O O . ARG A 1 173 ? 21.324 2.145 -12.855 1.00 82.75 173 ARG A O 1
ATOM 1417 N N . THR A 1 174 ? 19.202 2.811 -13.097 1.00 85.12 174 THR A N 1
ATOM 1418 C CA . THR A 1 174 ? 19.130 3.608 -11.861 1.00 85.12 174 THR A CA 1
ATOM 1419 C C . THR A 1 174 ? 18.121 3.033 -10.871 1.00 85.12 174 THR A C 1
ATOM 1421 O O . THR A 1 174 ? 17.145 2.389 -11.253 1.00 85.12 174 THR A O 1
ATOM 1424 N N . ASN A 1 175 ? 18.311 3.301 -9.576 1.00 81.56 175 ASN A N 1
ATOM 1425 C CA . ASN A 1 175 ? 17.320 2.920 -8.563 1.00 81.56 175 ASN A CA 1
ATOM 1426 C C . ASN A 1 175 ? 15.976 3.623 -8.794 1.00 81.56 175 ASN A C 1
ATOM 1428 O O . ASN A 1 175 ? 14.938 2.984 -8.671 1.00 81.56 175 ASN A O 1
ATOM 1432 N N . TYR A 1 176 ? 15.988 4.885 -9.233 1.00 79.44 176 TYR A 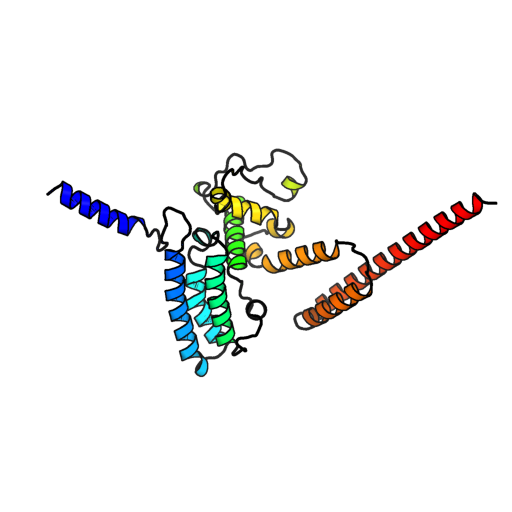N 1
ATOM 1433 C CA . TYR A 1 176 ? 14.772 5.618 -9.599 1.00 79.44 176 TYR A CA 1
ATOM 1434 C C . TYR A 1 176 ? 13.963 4.918 -10.690 1.00 79.44 176 TYR A C 1
ATOM 1436 O O . TYR A 1 176 ? 12.748 4.814 -10.571 1.00 79.44 176 TYR A O 1
ATOM 1444 N N . GLY A 1 177 ? 14.619 4.362 -11.713 1.00 80.00 177 GLY A N 1
ATOM 1445 C CA . GLY A 1 177 ? 13.907 3.617 -12.746 1.00 80.00 177 GLY A CA 1
ATOM 1446 C C . GLY A 1 177 ? 13.234 2.347 -12.207 1.00 80.00 177 GLY A C 1
ATOM 1447 O O . GLY A 1 177 ? 12.164 1.982 -12.684 1.00 80.00 177 GLY A O 1
ATOM 1448 N N . LYS A 1 178 ? 13.799 1.700 -11.174 1.00 82.25 178 LYS A N 1
ATOM 1449 C CA . LYS A 1 178 ? 13.167 0.540 -10.518 1.00 82.25 178 LYS A CA 1
ATOM 1450 C C . LYS A 1 178 ? 11.932 0.961 -9.720 1.00 82.25 178 LYS A C 1
ATOM 1452 O O . LYS A 1 178 ? 10.964 0.210 -9.649 1.00 82.25 178 LYS A O 1
ATOM 1457 N N . LEU A 1 179 ? 11.958 2.180 -9.175 1.00 81.06 179 LEU A N 1
ATOM 1458 C CA . LEU A 1 179 ? 10.842 2.796 -8.457 1.00 81.06 179 LEU A CA 1
ATOM 1459 C C . LEU A 1 179 ? 9.733 3.325 -9.388 1.00 81.06 179 LEU A C 1
ATOM 1461 O O . LEU A 1 179 ? 8.708 3.819 -8.918 1.00 81.06 179 LEU A O 1
ATOM 1465 N N . THR A 1 180 ? 9.866 3.188 -10.709 1.00 82.75 180 THR A N 1
ATOM 1466 C CA . THR A 1 180 ? 8.765 3.515 -11.623 1.00 82.75 180 THR A CA 1
ATOM 1467 C C . THR A 1 180 ? 7.623 2.509 -11.493 1.00 82.75 180 THR A C 1
ATOM 1469 O O . THR A 1 180 ? 7.835 1.307 -11.288 1.00 82.75 180 THR A O 1
ATOM 1472 N N . ALA A 1 181 ? 6.390 3.000 -11.645 1.00 82.62 181 ALA A N 1
ATOM 1473 C CA . ALA A 1 181 ? 5.204 2.150 -11.684 1.00 82.62 181 ALA A CA 1
ATOM 1474 C C . ALA A 1 181 ? 5.275 1.137 -12.839 1.00 82.62 181 ALA A C 1
ATOM 1476 O O . ALA A 1 181 ? 4.850 -0.004 -12.677 1.00 82.62 181 ALA A O 1
ATOM 1477 N N . GLU A 1 182 ? 5.877 1.517 -13.970 1.00 83.00 182 GLU A N 1
ATOM 1478 C CA . GLU A 1 182 ? 6.116 0.632 -15.111 1.00 83.00 182 GLU A CA 1
ATOM 1479 C C . GLU A 1 182 ? 6.978 -0.569 -14.727 1.00 83.00 182 GLU A C 1
ATOM 1481 O O . GLU A 1 182 ? 6.492 -1.700 -14.759 1.00 83.00 182 GLU A O 1
ATOM 1486 N N . PHE A 1 183 ? 8.211 -0.333 -14.273 1.00 84.62 183 PHE A N 1
ATOM 1487 C CA . PHE A 1 183 ? 9.108 -1.419 -13.886 1.00 84.62 183 PHE A CA 1
ATOM 1488 C C . PHE A 1 183 ? 8.484 -2.303 -12.803 1.00 84.62 183 PHE A C 1
ATOM 1490 O O . PHE A 1 183 ? 8.488 -3.528 -12.916 1.00 84.62 183 PHE A O 1
ATOM 1497 N N . SER A 1 184 ? 7.913 -1.688 -11.765 1.00 86.69 184 SER A N 1
ATOM 1498 C CA . SER A 1 184 ? 7.372 -2.427 -10.623 1.00 86.69 184 SER A CA 1
ATOM 1499 C C . SER A 1 184 ? 6.107 -3.209 -10.956 1.00 86.69 184 SER A C 1
ATOM 1501 O O . SER A 1 184 ? 5.927 -4.310 -10.443 1.00 86.69 184 SER A O 1
ATOM 1503 N N . SER A 1 185 ? 5.258 -2.705 -11.853 1.00 86.00 185 SER A N 1
ATOM 1504 C CA . SER A 1 185 ? 4.086 -3.448 -12.323 1.00 86.00 185 SER A CA 1
ATOM 1505 C C . SER A 1 185 ? 4.469 -4.675 -13.152 1.00 86.00 185 SER A C 1
ATOM 1507 O O . SER A 1 185 ? 3.918 -5.748 -12.914 1.00 86.00 185 SER A O 1
ATOM 1509 N N . ILE A 1 186 ? 5.453 -4.555 -14.052 1.00 86.62 186 ILE A N 1
ATOM 1510 C CA . ILE A 1 186 ? 5.958 -5.675 -14.861 1.00 86.62 186 ILE A CA 1
ATOM 1511 C C . ILE A 1 186 ? 6.653 -6.699 -13.959 1.00 86.62 186 ILE A C 1
ATOM 1513 O O . ILE A 1 186 ? 6.364 -7.894 -14.038 1.00 86.62 186 ILE A O 1
ATOM 1517 N N . ALA A 1 187 ? 7.517 -6.236 -13.051 1.00 87.69 187 ALA A N 1
ATOM 1518 C CA . ALA A 1 187 ? 8.178 -7.087 -12.068 1.00 87.69 187 ALA A CA 1
ATOM 1519 C C . ALA A 1 187 ? 7.146 -7.851 -11.224 1.00 87.69 187 ALA A C 1
ATOM 1521 O O . ALA A 1 187 ? 7.194 -9.080 -11.155 1.00 87.69 187 ALA A O 1
ATOM 1522 N N . PHE A 1 188 ? 6.148 -7.159 -10.669 1.00 87.50 188 PHE A N 1
ATOM 1523 C CA . PHE A 1 188 ? 5.063 -7.798 -9.930 1.00 87.50 188 PHE A CA 1
ATOM 1524 C C . PHE A 1 188 ? 4.288 -8.795 -10.799 1.00 87.50 188 PHE A C 1
ATOM 1526 O O . PHE A 1 188 ? 4.073 -9.930 -10.380 1.00 87.50 188 PHE A O 1
ATOM 1533 N N . TRP A 1 189 ? 3.941 -8.435 -12.036 1.00 87.94 189 TRP A N 1
ATOM 1534 C CA . TRP A 1 189 ? 3.219 -9.318 -12.948 1.00 87.94 189 TRP A CA 1
ATOM 1535 C C . TRP A 1 189 ? 3.952 -10.637 -13.166 1.00 87.94 189 TRP A C 1
ATOM 1537 O O . TRP A 1 189 ? 3.331 -11.695 -13.111 1.00 87.94 189 TRP A O 1
ATOM 1547 N N . THR A 1 190 ? 5.274 -10.618 -13.350 1.00 86.31 190 THR A N 1
ATOM 1548 C CA . THR A 1 190 ? 6.050 -11.856 -13.539 1.00 86.31 190 THR A CA 1
ATOM 1549 C C . THR A 1 190 ? 5.957 -12.829 -12.362 1.00 86.31 190 THR A C 1
ATOM 1551 O O . THR A 1 190 ? 5.993 -14.035 -12.591 1.00 86.31 190 THR A O 1
ATOM 1554 N N . THR A 1 191 ? 5.731 -12.337 -11.139 1.00 85.81 191 THR A N 1
ATOM 1555 C CA . THR A 1 191 ? 5.542 -13.181 -9.944 1.00 85.81 191 THR A CA 1
ATOM 1556 C C . THR A 1 191 ? 4.171 -13.866 -9.876 1.00 85.81 191 THR A C 1
ATOM 1558 O O . THR A 1 191 ? 4.016 -14.868 -9.181 1.00 85.81 191 THR A O 1
ATOM 1561 N N . ILE A 1 192 ? 3.166 -13.362 -10.602 1.00 84.31 192 ILE A N 1
ATOM 1562 C CA . ILE A 1 192 ? 1.793 -13.879 -10.542 1.00 84.31 192 ILE A CA 1
ATOM 1563 C C . ILE A 1 192 ? 1.676 -15.194 -11.349 1.00 84.31 192 ILE A C 1
ATOM 1565 O O . ILE A 1 192 ? 2.149 -15.260 -12.488 1.00 84.31 192 ILE A O 1
ATOM 1569 N N . PRO A 1 193 ? 1.001 -16.241 -10.836 1.00 83.56 193 PRO A N 1
ATOM 1570 C CA . PRO A 1 193 ? 0.735 -17.469 -11.589 1.00 83.56 193 PRO A CA 1
ATOM 1571 C C . PRO A 1 193 ? -0.088 -17.243 -12.867 1.00 83.56 193 PRO A C 1
ATOM 1573 O O . PRO A 1 193 ? -1.024 -16.439 -12.886 1.00 83.56 193 PRO A O 1
ATOM 1576 N N . SER A 1 194 ? 0.191 -18.020 -13.918 1.00 80.44 194 SER A N 1
ATOM 1577 C CA . SER A 1 194 ? -0.524 -17.941 -15.206 1.00 80.44 194 SER A CA 1
ATOM 1578 C C . SER A 1 194 ? -2.035 -18.175 -15.079 1.00 80.44 194 SER A C 1
ATOM 1580 O O . SER A 1 194 ? -2.809 -17.566 -15.814 1.00 80.44 194 SER A O 1
ATOM 1582 N N . VAL A 1 195 ? -2.473 -18.972 -14.097 1.00 82.06 195 VAL A N 1
ATOM 1583 C CA . VAL A 1 195 ? -3.898 -19.219 -13.806 1.00 82.06 195 VAL A CA 1
ATOM 1584 C C . VAL A 1 195 ? -4.647 -17.917 -13.501 1.00 82.06 195 VAL A C 1
ATOM 1586 O O . VAL A 1 195 ? -5.748 -17.710 -14.001 1.00 82.06 195 VAL A O 1
ATOM 1589 N N . ILE A 1 196 ? -4.035 -17.017 -12.725 1.00 82.25 196 ILE A N 1
ATOM 1590 C CA . ILE A 1 196 ? -4.642 -15.731 -12.343 1.00 82.25 196 ILE A CA 1
ATOM 1591 C C . ILE A 1 196 ? -4.543 -14.731 -13.499 1.00 82.25 196 ILE A C 1
ATOM 1593 O O . ILE A 1 196 ? -5.479 -13.974 -13.750 1.00 82.25 196 ILE A O 1
ATOM 1597 N N . LYS A 1 197 ? -3.432 -14.750 -14.245 1.00 84.06 197 LYS A N 1
ATOM 1598 C CA . LYS A 1 197 ? -3.233 -13.895 -15.429 1.00 84.06 197 LYS A CA 1
ATOM 1599 C C . LYS A 1 197 ? -4.279 -14.145 -16.510 1.00 84.06 197 LYS A C 1
ATOM 1601 O O . LYS A 1 197 ? -4.743 -13.201 -17.139 1.00 84.06 197 LYS A O 1
ATOM 1606 N N . ASN A 1 198 ? -4.690 -15.401 -16.670 1.00 83.25 198 ASN A N 1
ATOM 1607 C CA . ASN A 1 198 ? -5.684 -15.833 -17.653 1.00 83.25 198 ASN A CA 1
ATOM 1608 C C . ASN A 1 198 ? -7.136 -15.579 -17.207 1.00 83.25 198 ASN A C 1
ATOM 1610 O O . ASN A 1 198 ? -8.072 -16.154 -17.765 1.00 83.25 198 ASN A O 1
ATOM 1614 N N . ALA A 1 199 ? -7.347 -14.725 -16.202 1.00 83.81 199 ALA A N 1
ATOM 1615 C CA . ALA A 1 199 ? -8.673 -14.281 -15.806 1.00 83.81 199 ALA A CA 1
ATOM 1616 C C . ALA A 1 199 ? -9.425 -13.672 -17.002 1.00 83.81 199 ALA A C 1
ATOM 1618 O O . ALA A 1 199 ? -8.928 -12.771 -17.677 1.00 83.81 199 ALA A O 1
ATOM 1619 N N . ARG A 1 200 ? -10.662 -14.133 -17.225 1.00 82.00 200 ARG A N 1
ATOM 1620 C CA . ARG A 1 200 ? -11.492 -13.745 -18.382 1.00 82.00 200 ARG A CA 1
ATOM 1621 C C . ARG A 1 200 ? -11.892 -12.270 -18.385 1.00 82.00 200 ARG A C 1
ATOM 1623 O O . ARG A 1 200 ? -12.154 -11.708 -19.439 1.00 82.00 200 ARG A O 1
ATOM 1630 N N . ASN A 1 201 ? -12.010 -11.665 -17.205 1.00 84.31 201 ASN A N 1
ATOM 1631 C CA . ASN A 1 201 ? -12.377 -10.264 -17.051 1.00 84.31 201 ASN A CA 1
ATOM 1632 C C . ASN A 1 201 ? -11.800 -9.672 -15.755 1.00 84.31 201 ASN A C 1
ATOM 1634 O O . ASN A 1 201 ? -11.384 -10.388 -14.839 1.00 84.31 201 ASN A O 1
ATOM 1638 N N . LEU A 1 202 ? -11.836 -8.339 -15.658 1.00 84.75 202 LEU A N 1
ATOM 1639 C CA . LEU A 1 202 ? -11.322 -7.602 -14.502 1.00 84.75 202 LEU A CA 1
ATOM 1640 C C . LEU A 1 202 ? -12.035 -7.981 -13.195 1.00 84.75 202 LEU A C 1
ATOM 1642 O O . LEU A 1 202 ? -11.412 -7.989 -12.137 1.00 84.75 202 LEU A O 1
ATOM 1646 N N . HIS A 1 203 ? -13.335 -8.287 -13.246 1.00 84.12 203 HIS A N 1
ATOM 1647 C CA . HIS A 1 203 ? -14.085 -8.693 -12.057 1.00 84.12 203 HIS A CA 1
ATOM 1648 C C . HIS A 1 203 ? -13.545 -10.008 -11.482 1.00 84.12 203 HIS A C 1
ATOM 1650 O O . HIS A 1 203 ? -13.275 -10.096 -10.285 1.00 84.12 203 HIS A O 1
ATOM 1656 N N . HIS A 1 204 ? -13.323 -11.003 -12.342 1.00 81.06 204 HIS A N 1
ATOM 1657 C CA . HIS A 1 204 ? -12.737 -12.282 -11.970 1.00 81.06 204 HIS A CA 1
ATOM 1658 C C . HIS A 1 204 ? -11.324 -12.096 -11.409 1.00 81.06 204 HIS A C 1
ATOM 1660 O O . HIS A 1 204 ? -11.035 -12.611 -10.334 1.00 81.06 204 HIS A O 1
ATOM 1666 N N . TYR A 1 205 ? -10.503 -11.269 -12.065 1.00 81.88 205 TYR A N 1
ATOM 1667 C CA . TYR A 1 205 ? -9.151 -10.938 -11.609 1.00 81.88 205 TYR A CA 1
ATOM 1668 C C . TYR A 1 205 ? -9.125 -10.284 -10.215 1.00 81.88 205 TYR A C 1
ATOM 1670 O O . TYR A 1 205 ? -8.311 -10.638 -9.366 1.00 81.88 205 TYR A O 1
ATOM 1678 N N . LYS A 1 206 ? -10.047 -9.352 -9.938 1.00 82.56 206 LYS A N 1
ATOM 1679 C CA . LYS A 1 206 ? -10.175 -8.721 -8.613 1.00 82.56 206 LYS A CA 1
ATOM 1680 C C . LYS A 1 206 ? -10.646 -9.703 -7.539 1.00 82.56 206 LYS A C 1
ATOM 1682 O O . LYS A 1 206 ? -10.224 -9.609 -6.390 1.00 82.56 206 LYS A O 1
ATOM 1687 N N . LYS A 1 207 ? -11.541 -10.628 -7.904 1.00 77.06 207 LYS A N 1
ATOM 1688 C CA . LYS A 1 207 ? -12.114 -11.622 -6.987 1.00 77.06 207 LYS A CA 1
ATOM 1689 C C . LYS A 1 207 ? -11.098 -12.697 -6.601 1.00 77.06 207 LYS A C 1
ATOM 1691 O O . LYS A 1 207 ? -11.102 -13.157 -5.460 1.00 77.06 207 LYS A O 1
ATOM 1696 N N . THR A 1 208 ? -10.213 -13.083 -7.518 1.00 67.94 208 THR A N 1
ATOM 1697 C CA . THR A 1 208 ? -9.060 -13.931 -7.208 1.00 67.94 208 THR A CA 1
ATOM 1698 C C . THR A 1 208 ? -8.093 -13.140 -6.328 1.00 67.94 208 THR A C 1
ATOM 1700 O O . THR A 1 208 ? -7.282 -12.374 -6.834 1.00 67.94 208 THR A O 1
ATOM 1703 N N . LYS A 1 209 ? -8.208 -13.267 -4.997 1.00 60.91 209 LYS A N 1
ATOM 1704 C CA . LYS A 1 209 ? -7.348 -12.566 -4.026 1.00 60.91 209 LYS A CA 1
ATOM 1705 C C . LYS A 1 209 ? -5.869 -12.877 -4.303 1.00 60.91 209 LYS A C 1
ATOM 1707 O O . LYS A 1 209 ? -5.352 -13.904 -3.869 1.00 60.91 209 LYS A O 1
ATOM 1712 N N . ILE A 1 210 ? -5.190 -11.966 -5.002 1.00 58.31 210 ILE A N 1
ATOM 1713 C CA . ILE A 1 210 ? -3.782 -12.082 -5.425 1.00 58.31 210 ILE A CA 1
ATOM 1714 C C . ILE A 1 210 ? -2.853 -12.301 -4.213 1.00 58.31 210 ILE A C 1
ATOM 1716 O O . ILE A 1 210 ? -1.841 -12.991 -4.311 1.00 58.31 210 ILE A O 1
ATOM 1720 N N . THR A 1 211 ? -3.236 -11.786 -3.041 1.00 48.38 211 THR A N 1
ATOM 1721 C CA . THR A 1 211 ? -2.453 -11.852 -1.800 1.00 48.38 211 THR A CA 1
ATOM 1722 C C . THR A 1 211 ? -2.355 -13.244 -1.179 1.00 48.38 211 THR A C 1
ATOM 1724 O O . THR A 1 211 ? -1.316 -13.574 -0.611 1.00 48.38 211 THR A O 1
ATOM 1727 N N . HIS A 1 212 ? -3.373 -14.099 -1.330 1.00 47.66 212 HIS A N 1
ATOM 1728 C CA . HIS A 1 212 ? -3.313 -15.460 -0.785 1.00 47.66 212 HIS A CA 1
ATOM 1729 C C . HIS A 1 212 ? -2.333 -16.344 -1.558 1.00 47.66 212 HIS A C 1
ATOM 1731 O O . HIS A 1 212 ? -1.635 -17.148 -0.949 1.00 47.66 212 HIS A O 1
ATOM 1737 N N . TYR A 1 213 ? -2.225 -16.161 -2.877 1.00 47.78 213 TYR A N 1
ATOM 1738 C CA . TYR A 1 213 ? -1.365 -16.993 -3.718 1.00 47.78 213 TYR A CA 1
ATOM 1739 C C . TYR A 1 213 ? 0.122 -16.687 -3.547 1.00 47.78 213 TYR A C 1
ATOM 1741 O O . TYR A 1 213 ? 0.914 -17.619 -3.559 1.00 47.78 213 TYR A O 1
ATOM 1749 N N . ALA A 1 214 ? 0.518 -15.429 -3.324 1.00 40.94 214 ALA A N 1
ATOM 1750 C CA . ALA A 1 214 ? 1.923 -15.098 -3.060 1.00 40.94 214 ALA A CA 1
ATOM 1751 C C . ALA A 1 214 ? 2.422 -15.724 -1.743 1.00 40.94 214 ALA A C 1
ATOM 1753 O O . ALA A 1 214 ? 3.526 -16.259 -1.695 1.00 40.94 214 ALA A O 1
ATOM 1754 N N . CYS A 1 215 ? 1.581 -15.731 -0.701 1.00 42.50 215 CYS A N 1
ATOM 1755 C CA . CYS A 1 215 ? 1.882 -16.400 0.566 1.00 42.50 215 CYS A CA 1
ATOM 1756 C C . CYS A 1 215 ? 1.955 -17.924 0.393 1.00 42.50 215 CYS A C 1
ATOM 1758 O O . CYS A 1 215 ? 2.891 -18.548 0.876 1.00 42.50 215 CYS A O 1
ATOM 1760 N N . LEU A 1 216 ? 1.020 -18.511 -0.364 1.00 46.25 216 LEU A N 1
ATOM 1761 C CA . LEU A 1 216 ? 0.977 -19.949 -0.644 1.00 46.25 216 LEU A CA 1
ATOM 1762 C C . LEU A 1 216 ? 2.188 -20.396 -1.481 1.00 46.25 216 LEU A C 1
ATOM 1764 O O . LEU A 1 216 ? 2.824 -21.382 -1.144 1.00 46.25 216 LEU A O 1
ATOM 1768 N N . VAL A 1 217 ? 2.575 -19.641 -2.512 1.00 47.12 217 VAL A N 1
ATOM 1769 C CA . VAL A 1 217 ? 3.754 -19.930 -3.348 1.00 47.12 217 VAL A CA 1
ATOM 1770 C C . VAL A 1 217 ? 5.056 -19.779 -2.555 1.00 47.12 217 VAL A C 1
ATOM 1772 O O . VAL A 1 217 ? 5.944 -20.611 -2.706 1.00 47.12 217 VAL A O 1
ATOM 1775 N N . LEU A 1 218 ? 5.164 -18.788 -1.661 1.00 48.12 218 LEU A N 1
ATOM 1776 C CA . LEU A 1 218 ? 6.302 -18.672 -0.739 1.00 48.12 218 LEU A CA 1
ATOM 1777 C C . LEU A 1 218 ? 6.339 -19.820 0.284 1.00 48.12 218 LEU A C 1
ATOM 1779 O O . LEU A 1 218 ? 7.423 -20.295 0.607 1.00 48.12 218 LEU A O 1
ATOM 1783 N N . LEU A 1 219 ? 5.181 -20.311 0.738 1.00 49.38 219 LEU A N 1
ATOM 1784 C CA . LEU A 1 219 ? 5.074 -21.494 1.601 1.00 49.38 219 LEU A CA 1
ATOM 1785 C C . LEU A 1 219 ? 5.508 -22.769 0.864 1.00 49.38 219 LEU A C 1
ATOM 1787 O O . LEU A 1 219 ? 6.289 -23.547 1.397 1.00 49.38 219 LEU A O 1
ATOM 1791 N N . PHE A 1 220 ? 5.073 -22.952 -0.385 1.00 49.03 220 PHE A N 1
ATOM 1792 C CA . PHE A 1 220 ? 5.475 -24.081 -1.230 1.00 49.03 220 PHE A CA 1
ATOM 1793 C C . PHE A 1 220 ? 6.965 -24.038 -1.608 1.00 49.03 220 PHE A C 1
ATOM 1795 O O . PHE A 1 220 ? 7.604 -25.085 -1.662 1.00 49.03 220 PHE A O 1
ATOM 1802 N N . LEU A 1 221 ? 7.543 -22.849 -1.815 1.00 46.25 221 LEU A N 1
ATOM 1803 C CA . LEU A 1 221 ? 8.985 -22.679 -2.038 1.00 46.25 221 LEU A CA 1
ATOM 1804 C C . LEU A 1 221 ? 9.806 -22.900 -0.756 1.00 46.25 221 LEU A C 1
ATOM 1806 O O . LEU A 1 221 ? 10.899 -23.451 -0.836 1.00 46.25 221 LEU A O 1
ATOM 1810 N N . ALA A 1 222 ? 9.279 -22.535 0.419 1.00 46.38 222 ALA A N 1
ATOM 1811 C CA . ALA A 1 222 ? 9.921 -22.788 1.712 1.00 46.38 222 ALA A CA 1
ATOM 1812 C C . ALA A 1 222 ? 9.893 -24.276 2.112 1.00 46.38 222 ALA A C 1
ATOM 1814 O O . ALA A 1 222 ? 10.861 -24.770 2.682 1.00 46.38 222 ALA A O 1
ATOM 1815 N N . ILE A 1 223 ? 8.832 -25.009 1.752 1.00 55.50 223 ILE A N 1
ATOM 1816 C CA . ILE A 1 223 ? 8.760 -26.479 1.879 1.00 55.50 223 ILE A CA 1
ATOM 1817 C C . ILE A 1 223 ? 9.737 -27.170 0.900 1.00 55.50 223 ILE A C 1
ATOM 1819 O O . ILE A 1 223 ? 10.127 -28.316 1.105 1.00 55.50 223 ILE A O 1
ATOM 1823 N N . GLY A 1 224 ? 10.175 -26.460 -0.145 1.00 47.31 224 GLY A N 1
ATOM 1824 C CA . GLY A 1 224 ? 11.126 -26.933 -1.149 1.00 47.31 224 GLY A CA 1
ATOM 1825 C C . GLY A 1 224 ? 12.612 -26.807 -0.788 1.00 47.31 224 GLY A C 1
ATOM 1826 O O . GLY A 1 224 ? 13.432 -27.170 -1.628 1.00 47.31 224 GLY A O 1
ATOM 1827 N N . LEU A 1 225 ? 12.990 -26.317 0.404 1.00 41.94 225 LEU A N 1
ATOM 1828 C CA . LEU A 1 225 ? 14.373 -26.422 0.892 1.00 41.94 225 LEU A CA 1
ATOM 1829 C C . LEU A 1 225 ? 14.545 -27.718 1.704 1.00 41.94 225 LEU A C 1
ATOM 1831 O O . LEU A 1 225 ? 14.090 -27.785 2.848 1.00 41.94 225 LEU A O 1
ATOM 1835 N N . PRO A 1 226 ? 15.230 -28.748 1.172 1.00 52.69 226 PRO A N 1
ATOM 1836 C CA . PRO A 1 226 ? 15.588 -29.912 1.959 1.00 52.69 226 PRO A CA 1
ATOM 1837 C C . PRO A 1 226 ? 16.794 -29.529 2.819 1.00 52.69 226 PRO A C 1
ATOM 1839 O O . PRO A 1 226 ? 17.931 -29.534 2.355 1.00 52.69 226 PRO A O 1
ATOM 1842 N N . CYS A 1 227 ? 16.568 -29.155 4.075 1.00 39.66 227 CYS A N 1
ATOM 1843 C CA . CYS A 1 227 ? 17.655 -28.967 5.033 1.00 39.66 227 CYS A CA 1
ATOM 1844 C C . CYS A 1 227 ? 17.389 -29.808 6.285 1.00 39.66 227 CYS A C 1
ATOM 1846 O O . CYS A 1 227 ? 16.489 -29.523 7.069 1.00 39.66 227 CYS A O 1
ATOM 1848 N N . LEU A 1 228 ? 18.171 -30.891 6.371 1.00 44.88 228 LEU A N 1
ATOM 1849 C CA . LEU A 1 228 ? 18.498 -31.754 7.510 1.00 44.88 228 LEU A CA 1
ATOM 1850 C C . LEU A 1 228 ? 17.734 -31.475 8.822 1.00 44.88 228 LEU A C 1
ATOM 1852 O O . LEU A 1 228 ? 18.177 -30.675 9.641 1.00 44.88 228 LEU A O 1
ATOM 1856 N N . ASN A 1 229 ? 16.616 -32.189 8.997 1.00 50.25 229 ASN A N 1
ATOM 1857 C CA . ASN A 1 229 ? 15.946 -32.633 10.241 1.00 50.25 229 ASN A CA 1
ATOM 1858 C C . ASN A 1 229 ? 14.425 -32.655 10.013 1.00 50.25 229 ASN A C 1
ATOM 1860 O O . ASN A 1 229 ? 13.646 -31.884 10.572 1.00 50.25 229 ASN A O 1
ATOM 1864 N N . SER A 1 230 ? 14.012 -33.536 9.102 1.00 54.69 230 SER A N 1
ATOM 1865 C CA . SER A 1 230 ? 12.813 -33.395 8.268 1.00 54.69 230 SER A CA 1
ATOM 1866 C C . SER A 1 230 ? 11.506 -33.958 8.835 1.00 54.69 230 SER A C 1
ATOM 1868 O O . SER A 1 230 ? 10.465 -33.750 8.219 1.00 54.69 230 SER A O 1
ATOM 1870 N N . HIS A 1 231 ? 11.490 -34.625 9.991 1.00 54.19 231 HIS A N 1
ATOM 1871 C CA . HIS A 1 231 ? 10.243 -35.224 10.498 1.00 54.19 231 HIS A CA 1
ATOM 1872 C C . HIS A 1 231 ? 9.529 -34.358 11.546 1.00 54.19 231 HIS A C 1
ATOM 1874 O O . HIS A 1 231 ? 8.337 -34.089 11.411 1.00 54.19 231 HIS A O 1
ATOM 1880 N N . MET A 1 232 ? 10.247 -33.841 12.546 1.00 49.06 232 MET A N 1
ATOM 1881 C CA . MET A 1 232 ? 9.629 -33.103 13.660 1.00 49.06 232 MET A CA 1
ATOM 1882 C C . MET A 1 232 ? 9.226 -31.663 13.295 1.00 49.06 232 MET A C 1
ATOM 1884 O O . MET A 1 232 ? 8.186 -31.186 13.754 1.00 49.06 232 MET A O 1
ATOM 1888 N N . LEU A 1 233 ? 9.981 -30.974 12.428 1.00 51.75 233 LEU A N 1
ATOM 1889 C CA . LEU A 1 233 ? 9.601 -29.632 11.959 1.00 51.75 233 LEU A CA 1
ATOM 1890 C C . LEU A 1 233 ? 8.432 -29.661 10.962 1.00 51.75 233 LEU A C 1
ATOM 1892 O O . LEU A 1 233 ? 7.576 -28.781 11.004 1.00 51.75 233 LEU A O 1
ATOM 1896 N N . CYS A 1 234 ? 8.339 -30.683 10.106 1.00 53.84 234 CYS A N 1
ATOM 1897 C CA . CYS A 1 234 ? 7.204 -30.840 9.190 1.00 53.84 234 CYS A CA 1
ATOM 1898 C C . CYS A 1 234 ? 5.893 -31.103 9.940 1.00 53.84 234 CYS A C 1
ATOM 1900 O O . CYS A 1 234 ? 4.878 -30.495 9.620 1.00 53.84 234 CYS A O 1
ATOM 1902 N N . ILE A 1 235 ? 5.905 -31.957 10.969 1.00 54.31 235 ILE A N 1
ATOM 1903 C CA . ILE A 1 235 ? 4.692 -32.271 11.741 1.00 54.31 235 ILE A CA 1
ATOM 1904 C C . ILE A 1 235 ? 4.236 -31.053 12.553 1.00 54.31 235 ILE A C 1
ATOM 1906 O O . ILE A 1 235 ? 3.053 -30.729 12.567 1.00 54.31 235 ILE A O 1
ATOM 1910 N N . THR A 1 236 ? 5.162 -30.323 13.179 1.00 52.94 236 THR A N 1
ATOM 1911 C CA . THR A 1 236 ? 4.821 -29.130 13.974 1.00 52.94 236 THR A CA 1
ATOM 1912 C C . THR A 1 236 ? 4.326 -27.967 13.111 1.00 52.94 236 THR A C 1
ATOM 1914 O O . THR A 1 236 ? 3.312 -27.354 13.442 1.00 52.94 236 THR A O 1
ATOM 1917 N N . THR A 1 237 ? 4.961 -27.703 11.965 1.00 57.94 237 THR A N 1
ATOM 1918 C CA . THR A 1 237 ? 4.483 -26.690 11.004 1.00 57.94 237 THR A CA 1
ATOM 1919 C C . THR A 1 237 ? 3.140 -27.076 10.381 1.00 57.94 237 THR A C 1
ATOM 1921 O O . THR A 1 237 ? 2.272 -26.217 10.224 1.00 57.94 237 THR A O 1
ATOM 1924 N N . PHE A 1 238 ? 2.912 -28.365 10.114 1.00 58.62 238 PHE A N 1
ATOM 1925 C CA . PHE A 1 238 ? 1.635 -28.873 9.615 1.00 58.62 238 PHE A CA 1
ATOM 1926 C C . PHE A 1 238 ? 0.511 -28.789 10.658 1.00 58.62 238 PHE A C 1
ATOM 1928 O O . PHE A 1 238 ? -0.588 -28.356 10.321 1.00 58.62 238 PHE A O 1
ATOM 1935 N N . CYS A 1 239 ? 0.774 -29.111 11.930 1.00 53.72 239 CYS A N 1
ATOM 1936 C CA . CYS A 1 239 ? -0.205 -28.973 13.015 1.00 53.72 239 CYS A CA 1
ATOM 1937 C C . CYS A 1 239 ? -0.648 -27.516 13.212 1.00 53.72 239 CYS A C 1
ATOM 1939 O O . CYS A 1 239 ? -1.839 -27.254 13.379 1.00 53.72 239 CYS A O 1
ATOM 1941 N N . ILE A 1 240 ? 0.286 -26.563 13.116 1.00 56.44 240 ILE A N 1
ATOM 1942 C CA . ILE A 1 240 ? -0.018 -25.126 13.193 1.00 56.44 240 ILE A CA 1
ATOM 1943 C C . ILE A 1 240 ? -0.854 -24.688 11.981 1.00 56.44 240 ILE A C 1
ATOM 1945 O O . ILE A 1 240 ? -1.835 -23.962 12.133 1.00 56.44 240 ILE A O 1
ATOM 1949 N N . LEU A 1 241 ? -0.521 -25.165 10.775 1.00 55.56 241 LEU A N 1
ATOM 1950 C CA . LEU A 1 241 ? -1.303 -24.882 9.570 1.00 55.56 241 LEU A CA 1
ATOM 1951 C C . LEU A 1 241 ? -2.707 -25.494 9.637 1.00 55.56 241 LEU A C 1
ATOM 1953 O O . LEU A 1 241 ? -3.658 -24.816 9.269 1.00 55.56 241 LEU A O 1
ATOM 1957 N N . PHE A 1 242 ? -2.864 -26.713 10.159 1.00 55.53 242 PHE A N 1
ATOM 1958 C CA . PHE A 1 242 ? -4.160 -27.375 10.344 1.00 55.53 242 PHE A CA 1
ATOM 1959 C C . PHE A 1 242 ? -5.038 -26.658 11.383 1.00 55.53 242 PHE A C 1
ATOM 1961 O O . PHE A 1 242 ? -6.234 -26.455 11.154 1.00 55.53 242 PHE A O 1
ATOM 1968 N N . GLN A 1 243 ? -4.449 -26.194 12.490 1.00 49.97 243 GLN A N 1
ATOM 1969 C CA . GLN A 1 243 ? -5.149 -25.363 13.477 1.00 49.97 243 GLN A CA 1
ATOM 1970 C C . GLN A 1 243 ? -5.606 -24.022 12.886 1.00 49.97 243 GLN A C 1
ATOM 1972 O O . GLN A 1 243 ? -6.710 -23.570 13.177 1.00 49.97 243 GLN A O 1
ATOM 1977 N N . LEU A 1 244 ? -4.814 -23.410 12.000 1.00 51.97 244 LEU A N 1
ATOM 1978 C CA . LEU A 1 244 ? -5.211 -22.182 11.305 1.00 51.97 244 LEU A CA 1
ATOM 1979 C C . LEU A 1 244 ? -6.282 -22.441 10.226 1.00 51.97 244 LEU A C 1
ATOM 1981 O O . LEU A 1 244 ? -7.214 -21.648 10.090 1.00 51.97 244 LEU A O 1
ATOM 1985 N N . TYR A 1 245 ? -6.196 -23.558 9.494 1.00 52.25 245 TYR A N 1
ATOM 1986 C CA . TYR A 1 245 ? -7.099 -23.881 8.380 1.00 52.25 245 TYR A CA 1
ATOM 1987 C C . TYR A 1 245 ? -8.480 -24.386 8.821 1.00 52.25 245 TYR A C 1
ATOM 1989 O O . TYR A 1 245 ? -9.480 -24.070 8.176 1.00 52.25 245 TYR A O 1
ATOM 1997 N N . SER A 1 246 ? -8.558 -25.142 9.921 1.00 48.78 246 SER A N 1
ATOM 1998 C CA . SER A 1 246 ? -9.819 -25.710 10.435 1.00 48.78 246 SER A CA 1
ATOM 1999 C C . SER A 1 246 ? -10.817 -24.652 10.924 1.00 48.78 246 SER A C 1
ATOM 2001 O O . SER A 1 246 ? -12.013 -24.925 10.982 1.00 48.78 246 SER A O 1
ATOM 2003 N N . SER A 1 247 ? -10.358 -23.428 11.205 1.00 48.34 247 SER A N 1
ATOM 2004 C CA . SER A 1 247 ? -11.209 -22.344 11.711 1.00 48.34 247 SER A CA 1
ATOM 2005 C C . SER A 1 247 ? -11.970 -21.550 10.635 1.00 48.34 247 SER A C 1
ATOM 2007 O O . SER A 1 247 ? -12.849 -20.766 10.989 1.00 48.34 247 SER A O 1
ATOM 2009 N N . GLN A 1 248 ? -11.663 -21.720 9.336 1.00 48.44 248 GLN A N 1
ATOM 2010 C CA . GLN A 1 248 ? -12.141 -20.795 8.287 1.00 48.44 248 GLN A CA 1
ATOM 2011 C C . GLN A 1 248 ? -12.859 -21.424 7.073 1.00 48.44 248 GLN A C 1
ATOM 2013 O O . GLN A 1 248 ? -13.372 -20.666 6.248 1.00 48.44 248 GLN A O 1
ATOM 2018 N N . TYR A 1 249 ? -12.951 -22.757 6.931 1.00 54.69 249 TYR A N 1
ATOM 2019 C CA . TYR A 1 249 ? -13.458 -23.380 5.690 1.00 54.69 249 TYR A CA 1
ATOM 2020 C C . TYR A 1 249 ? -14.421 -24.567 5.896 1.00 54.69 249 TYR A C 1
ATOM 2022 O O . TYR A 1 249 ? -14.348 -25.298 6.877 1.00 54.69 249 TYR A O 1
ATOM 2030 N N . SER A 1 250 ? -15.325 -24.773 4.927 1.00 54.03 250 SER A N 1
ATOM 2031 C CA . SER A 1 250 ? -16.315 -25.865 4.880 1.00 54.03 250 SER A CA 1
ATOM 2032 C C . SER A 1 250 ? -15.689 -27.261 4.704 1.00 54.03 250 SER A C 1
ATOM 2034 O O . SER A 1 250 ? -14.655 -27.380 4.046 1.00 54.03 250 SER A O 1
ATOM 2036 N N . LEU A 1 251 ? -16.386 -28.317 5.159 1.00 53.84 251 LEU A N 1
ATOM 2037 C CA . LEU A 1 251 ? -16.000 -29.748 5.115 1.00 53.84 251 LEU A CA 1
ATOM 2038 C C . LEU A 1 251 ? -15.297 -30.210 3.820 1.00 53.84 251 LEU A C 1
ATOM 2040 O O . LEU A 1 251 ? -14.329 -30.959 3.884 1.00 53.84 251 LEU A O 1
ATOM 2044 N N . ILE A 1 252 ? -15.717 -29.727 2.647 1.00 57.00 252 ILE A N 1
ATOM 2045 C CA . ILE A 1 252 ? -15.143 -30.110 1.341 1.00 57.00 252 ILE A CA 1
ATOM 2046 C C . ILE A 1 252 ? -13.668 -29.689 1.200 1.00 57.00 252 ILE A C 1
ATOM 2048 O O . ILE A 1 252 ? -12.846 -30.452 0.692 1.00 57.00 252 ILE A O 1
ATOM 2052 N N . HIS A 1 253 ? -13.305 -28.498 1.685 1.00 56.28 253 HIS A N 1
ATOM 2053 C CA . HIS A 1 253 ? -11.918 -28.026 1.659 1.00 56.28 253 HIS A CA 1
ATOM 2054 C C . HIS A 1 253 ? -11.039 -28.791 2.653 1.00 56.28 253 HIS A C 1
ATOM 2056 O O . HIS A 1 253 ? -9.859 -29.007 2.378 1.00 56.28 253 HIS A O 1
ATOM 2062 N N . LEU A 1 254 ? -11.624 -29.257 3.761 1.00 55.75 254 LEU A N 1
ATOM 2063 C CA . LEU A 1 254 ? -10.946 -30.109 4.733 1.00 55.75 254 LEU A CA 1
ATOM 2064 C C . LEU A 1 254 ? -10.638 -31.493 4.136 1.00 55.75 254 LEU A C 1
ATOM 2066 O O . LEU A 1 254 ? -9.521 -31.980 4.284 1.00 55.75 254 LEU A O 1
ATOM 2070 N N . VAL A 1 255 ? -11.584 -32.087 3.396 1.00 62.09 255 VAL A N 1
ATOM 2071 C CA . VAL A 1 255 ? -11.38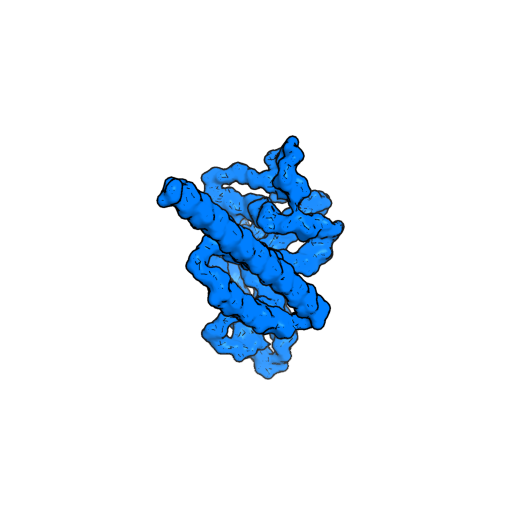7 -33.374 2.702 1.00 62.09 255 VAL A CA 1
ATOM 2072 C C . VAL A 1 255 ? -10.305 -33.260 1.628 1.00 62.09 255 VAL A C 1
ATOM 2074 O O . VAL A 1 255 ? -9.399 -34.087 1.590 1.00 62.09 255 VAL A O 1
ATOM 2077 N N . PHE A 1 256 ? -10.340 -32.213 0.796 1.00 60.69 256 PHE A N 1
ATOM 2078 C CA . PHE A 1 256 ? -9.308 -31.994 -0.224 1.00 60.69 256 PHE A CA 1
ATOM 2079 C C . PHE A 1 256 ? -7.912 -31.845 0.399 1.00 60.69 256 PHE A C 1
ATOM 2081 O O . PHE A 1 256 ? -6.950 -32.456 -0.064 1.00 60.69 256 PHE A O 1
ATOM 2088 N N . PHE A 1 257 ? -7.811 -31.100 1.503 1.00 57.28 257 PHE A N 1
ATOM 2089 C CA . PHE A 1 257 ? -6.565 -30.949 2.250 1.00 57.28 257 PHE A CA 1
ATOM 2090 C C . PHE A 1 257 ? -6.069 -32.284 2.828 1.00 57.28 257 PHE A C 1
ATOM 2092 O O . PHE A 1 257 ? -4.883 -32.597 2.733 1.00 57.28 257 PHE A O 1
ATOM 2099 N N . HIS A 1 258 ? -6.977 -33.109 3.356 1.00 66.06 258 HIS A N 1
ATOM 2100 C CA . HIS A 1 258 ? -6.648 -34.420 3.913 1.00 66.06 258 HIS A CA 1
ATOM 2101 C C . HIS A 1 258 ? -6.166 -35.417 2.845 1.00 66.06 258 HIS A C 1
ATOM 2103 O O . HIS A 1 258 ? -5.242 -36.193 3.096 1.00 66.06 258 HIS A O 1
ATOM 2109 N N . VAL A 1 259 ? -6.745 -35.373 1.639 1.00 65.50 259 VAL A N 1
ATOM 2110 C CA . VAL A 1 259 ? -6.307 -36.185 0.491 1.00 65.50 259 VAL A CA 1
ATOM 2111 C C . VAL A 1 259 ? -4.928 -35.740 0.004 1.00 65.50 259 VAL A C 1
ATOM 2113 O O . VAL A 1 259 ? -4.053 -36.577 -0.213 1.00 65.50 259 VAL A O 1
ATOM 2116 N N . CYS A 1 260 ? -4.689 -34.430 -0.107 1.00 58.59 260 CYS A N 1
ATOM 2117 C CA . CYS A 1 260 ? -3.366 -33.908 -0.448 1.00 58.59 260 CYS A CA 1
ATOM 2118 C C . CYS A 1 260 ? -2.305 -34.299 0.593 1.00 58.59 260 CYS A C 1
ATOM 2120 O O . CYS A 1 260 ? -1.195 -34.660 0.211 1.00 58.59 260 CYS A O 1
ATOM 2122 N N . PHE A 1 261 ? -2.646 -34.288 1.886 1.00 63.00 261 PHE A N 1
ATOM 2123 C CA . PHE A 1 261 ? -1.751 -34.744 2.951 1.00 63.00 261 PHE A CA 1
ATOM 2124 C C . PHE A 1 261 ? -1.378 -36.222 2.797 1.00 63.00 261 PHE A C 1
ATOM 2126 O O . PHE A 1 261 ? -0.196 -36.555 2.806 1.00 63.00 261 PHE A O 1
ATOM 2133 N N . LEU A 1 262 ? -2.365 -37.096 2.572 1.00 67.25 262 LEU A N 1
ATOM 2134 C CA . LEU A 1 262 ? -2.115 -38.523 2.360 1.00 67.25 262 LEU A CA 1
ATOM 2135 C C . LEU A 1 262 ? -1.202 -38.765 1.153 1.00 67.25 262 LEU A C 1
ATOM 2137 O O . LEU A 1 262 ? -0.267 -39.552 1.254 1.00 67.25 262 LEU A O 1
ATOM 2141 N N . LEU A 1 263 ? -1.407 -38.046 0.047 1.00 64.12 263 LEU A N 1
ATOM 2142 C CA . LEU A 1 263 ? -0.552 -38.152 -1.139 1.00 64.12 263 LEU A CA 1
ATOM 2143 C C . LEU A 1 263 ? 0.895 -37.718 -0.864 1.00 64.12 263 LEU A C 1
ATOM 2145 O O . LEU A 1 263 ? 1.827 -38.387 -1.309 1.00 64.12 263 LEU A O 1
ATOM 2149 N N . VAL A 1 264 ? 1.099 -36.640 -0.102 1.00 62.97 264 VAL A N 1
ATOM 2150 C CA . VAL A 1 264 ? 2.443 -36.182 0.290 1.00 62.97 264 VAL A CA 1
ATOM 2151 C C . VAL A 1 264 ? 3.110 -37.179 1.241 1.00 62.97 264 VAL A C 1
ATOM 2153 O O . VAL A 1 264 ? 4.290 -37.484 1.073 1.00 62.97 264 VAL A O 1
ATOM 2156 N N . CYS A 1 265 ? 2.367 -37.744 2.196 1.00 61.38 265 CYS A N 1
ATOM 2157 C CA . CYS A 1 265 ? 2.871 -38.785 3.092 1.00 61.38 265 CYS A CA 1
ATOM 2158 C C . CYS A 1 265 ? 3.260 -40.060 2.335 1.00 61.38 265 CYS A C 1
ATOM 2160 O O . CYS A 1 265 ? 4.339 -40.596 2.580 1.00 61.38 265 CYS A O 1
ATOM 2162 N N . ILE A 1 266 ? 2.430 -40.510 1.388 1.00 66.06 266 ILE A N 1
ATOM 2163 C CA . ILE A 1 266 ? 2.725 -41.663 0.526 1.00 66.06 266 ILE A CA 1
ATOM 2164 C C . ILE A 1 266 ? 3.992 -41.394 -0.290 1.00 66.06 266 ILE A C 1
ATOM 2166 O O . ILE A 1 266 ? 4.896 -42.223 -0.304 1.00 66.06 266 ILE A O 1
ATOM 2170 N N . TYR A 1 267 ? 4.109 -40.214 -0.904 1.00 64.94 267 TYR A N 1
ATOM 2171 C CA . TYR A 1 267 ? 5.291 -39.848 -1.684 1.00 64.94 267 TYR A CA 1
ATOM 2172 C C . TYR A 1 267 ? 6.571 -39.811 -0.830 1.00 64.94 267 TYR A C 1
ATOM 2174 O O . TYR A 1 267 ? 7.623 -40.288 -1.257 1.00 64.94 267 TYR A O 1
ATOM 2182 N N . CYS A 1 268 ? 6.483 -39.296 0.399 1.00 60.31 268 CYS A N 1
ATOM 2183 C CA . CYS A 1 268 ? 7.604 -39.251 1.336 1.00 60.31 268 CYS A CA 1
ATOM 2184 C C . CYS A 1 268 ? 8.018 -40.659 1.809 1.00 60.31 268 CYS A C 1
ATOM 2186 O O . CYS A 1 268 ? 9.208 -40.965 1.852 1.00 60.31 268 CYS A O 1
ATOM 2188 N N . MET A 1 269 ? 7.047 -41.542 2.070 1.00 65.38 269 MET A N 1
ATOM 2189 C CA . MET A 1 269 ? 7.294 -42.955 2.382 1.00 65.38 269 MET A CA 1
ATOM 2190 C C . MET A 1 269 ? 7.946 -43.691 1.206 1.00 65.38 269 MET A C 1
ATOM 2192 O O . MET A 1 269 ? 8.923 -44.408 1.405 1.00 65.38 269 MET A O 1
ATOM 2196 N N . CYS A 1 270 ? 7.480 -43.469 -0.027 1.00 62.31 270 CYS A N 1
ATOM 2197 C CA . CYS A 1 270 ? 8.099 -44.045 -1.223 1.00 62.31 270 CYS A CA 1
ATOM 2198 C C . CYS A 1 270 ? 9.551 -43.580 -1.399 1.00 62.31 270 CYS A C 1
ATOM 2200 O O . CYS A 1 270 ? 10.427 -44.403 -1.642 1.00 62.31 270 CYS A O 1
ATOM 2202 N N . MET A 1 271 ? 9.827 -42.285 -1.214 1.00 65.12 271 MET A N 1
ATOM 2203 C CA . MET A 1 271 ? 11.194 -41.747 -1.235 1.00 65.12 271 MET A CA 1
ATOM 2204 C C . MET A 1 271 ? 12.081 -42.383 -0.159 1.00 65.12 271 MET A C 1
ATOM 2206 O O . MET A 1 271 ? 13.224 -42.732 -0.446 1.00 65.12 271 MET A O 1
ATOM 2210 N N . TYR A 1 272 ? 11.559 -42.592 1.053 1.00 64.19 272 TYR A N 1
ATOM 2211 C CA . TYR A 1 272 ? 12.291 -43.258 2.131 1.00 64.19 272 TYR A CA 1
ATOM 2212 C C . TYR A 1 272 ? 12.639 -44.708 1.779 1.00 64.19 272 TYR A C 1
ATOM 2214 O O . TYR A 1 272 ? 13.789 -45.115 1.929 1.00 64.19 272 TYR A O 1
ATOM 2222 N N . VAL A 1 273 ? 11.679 -45.467 1.238 1.00 66.38 273 VAL A N 1
ATOM 2223 C CA . VAL A 1 273 ? 11.919 -46.837 0.762 1.00 66.38 273 VAL A CA 1
ATOM 2224 C C . VAL A 1 273 ? 12.960 -46.846 -0.357 1.00 66.38 273 VAL A C 1
ATOM 2226 O O . VAL A 1 273 ? 13.879 -47.657 -0.315 1.00 66.38 273 VAL A O 1
ATOM 2229 N N . CYS A 1 274 ? 12.892 -45.917 -1.314 1.00 60.16 274 CYS A N 1
ATOM 2230 C CA . CYS A 1 274 ? 13.890 -45.811 -2.380 1.00 60.16 274 CYS A CA 1
ATOM 2231 C C . CYS A 1 274 ? 15.296 -45.504 -1.847 1.00 60.16 274 CYS A C 1
ATOM 2233 O O . CYS A 1 274 ? 16.258 -46.117 -2.299 1.00 60.16 274 CYS A O 1
ATOM 2235 N N . ILE A 1 275 ? 15.426 -44.597 -0.874 1.00 64.38 275 ILE A N 1
ATOM 2236 C CA . ILE A 1 275 ? 16.714 -44.278 -0.242 1.00 64.38 275 ILE A CA 1
ATOM 2237 C C . ILE A 1 275 ? 17.239 -45.486 0.538 1.00 64.38 275 ILE A C 1
ATOM 2239 O O . ILE A 1 275 ? 18.419 -45.806 0.439 1.00 64.38 275 ILE A O 1
ATOM 2243 N N . TYR A 1 276 ? 16.377 -46.190 1.271 1.00 64.31 276 TYR A N 1
ATOM 2244 C CA . TYR A 1 276 ? 16.768 -47.368 2.041 1.00 64.31 276 TYR A CA 1
ATOM 2245 C C . TYR A 1 276 ? 17.210 -48.522 1.134 1.00 64.31 276 TYR A C 1
ATOM 2247 O O . TYR A 1 276 ? 18.239 -49.141 1.383 1.00 64.31 276 TYR A O 1
ATOM 2255 N N . VAL A 1 277 ? 16.486 -48.760 0.035 1.00 67.56 277 VAL A N 1
ATOM 2256 C CA . VAL A 1 277 ? 16.864 -49.731 -1.003 1.00 67.56 277 VAL A CA 1
ATOM 2257 C C . VAL A 1 277 ? 18.179 -49.327 -1.666 1.00 67.56 277 VAL A C 1
ATOM 2259 O O . VAL A 1 277 ? 19.044 -50.173 -1.853 1.00 67.56 277 VAL A O 1
ATOM 2262 N N . TYR A 1 278 ? 18.379 -48.042 -1.965 1.00 64.50 278 TYR A N 1
ATOM 2263 C CA . TYR A 1 278 ? 19.632 -47.549 -2.534 1.00 64.50 278 TYR A CA 1
ATOM 2264 C C . TYR A 1 278 ? 20.817 -47.743 -1.578 1.00 64.50 278 TYR A C 1
ATOM 2266 O O . TYR A 1 278 ? 21.861 -48.236 -1.994 1.00 64.50 278 TYR A O 1
ATOM 2274 N N . ILE A 1 279 ? 20.649 -47.425 -0.291 1.00 63.25 279 ILE A N 1
ATOM 2275 C CA . ILE A 1 279 ? 21.666 -47.655 0.745 1.00 63.25 279 ILE A CA 1
ATOM 2276 C C . ILE A 1 279 ? 21.941 -49.153 0.900 1.00 63.25 279 ILE A C 1
ATOM 2278 O O . ILE A 1 279 ? 23.100 -49.546 0.974 1.00 63.25 279 ILE A O 1
ATOM 2282 N N . TYR A 1 280 ? 20.906 -49.995 0.897 1.00 66.50 280 TYR A N 1
ATOM 2283 C CA . TYR A 1 280 ? 21.048 -51.446 1.000 1.00 66.50 280 TYR A CA 1
ATOM 2284 C C . TYR A 1 280 ? 21.788 -52.042 -0.206 1.00 66.50 280 TYR A C 1
ATOM 2286 O O . TYR A 1 280 ? 22.707 -52.835 -0.020 1.00 66.50 280 TYR A O 1
ATOM 2294 N N . ILE A 1 281 ? 21.456 -51.617 -1.431 1.00 64.38 281 ILE A N 1
ATOM 2295 C CA . ILE A 1 281 ? 22.164 -52.017 -2.658 1.00 64.38 281 ILE A CA 1
ATOM 2296 C C . ILE A 1 281 ? 23.620 -51.545 -2.610 1.00 64.38 281 ILE A C 1
ATOM 2298 O O . ILE A 1 281 ? 24.526 -52.316 -2.915 1.00 64.38 281 ILE A O 1
ATOM 2302 N N . TYR A 1 282 ? 23.863 -50.306 -2.181 1.00 62.19 282 TYR A N 1
ATOM 2303 C CA . TYR A 1 282 ? 25.213 -49.764 -2.059 1.00 62.19 282 TYR A CA 1
ATOM 2304 C C . TYR A 1 282 ? 26.047 -50.537 -1.025 1.00 62.19 282 TYR A C 1
ATOM 2306 O O . TYR A 1 282 ? 27.201 -50.865 -1.286 1.00 62.19 282 TYR A O 1
ATOM 2314 N N . PHE A 1 283 ? 25.455 -50.895 0.119 1.00 55.81 283 PHE A N 1
ATOM 2315 C CA . PHE A 1 283 ? 26.108 -51.682 1.168 1.00 55.81 283 PHE A CA 1
ATOM 2316 C C . PHE A 1 283 ? 26.351 -53.137 0.731 1.00 55.81 283 PHE A C 1
ATOM 2318 O O . PHE A 1 283 ? 27.426 -53.682 0.965 1.00 55.81 283 PHE A O 1
ATOM 2325 N N . SER A 1 284 ? 25.397 -53.742 0.016 1.00 56.06 284 SER A N 1
ATOM 2326 C CA . SER A 1 284 ? 25.531 -55.062 -0.616 1.00 56.06 284 SER A CA 1
ATOM 2327 C C . SER A 1 284 ? 26.673 -55.097 -1.638 1.00 56.06 284 SER A C 1
ATOM 2329 O O . SER A 1 284 ? 27.485 -56.022 -1.610 1.00 56.06 284 SER A O 1
ATOM 2331 N N . MET A 1 285 ? 26.788 -54.078 -2.494 1.00 55.47 285 MET A N 1
ATOM 2332 C CA . MET A 1 285 ? 27.900 -53.954 -3.440 1.00 55.47 285 MET A CA 1
ATOM 2333 C C . MET A 1 285 ? 29.248 -53.747 -2.740 1.00 55.47 285 MET A C 1
ATOM 2335 O O . MET A 1 285 ? 30.262 -54.269 -3.200 1.00 55.47 285 MET A O 1
ATOM 2339 N N . PHE A 1 286 ? 29.271 -53.018 -1.621 1.00 51.12 286 PHE A N 1
ATOM 2340 C CA . PHE A 1 286 ? 30.488 -52.812 -0.835 1.00 51.12 286 PHE A CA 1
ATOM 2341 C C . PHE A 1 286 ? 30.968 -54.105 -0.156 1.00 51.12 286 PHE A C 1
ATOM 2343 O O . PHE A 1 286 ? 32.167 -54.369 -0.135 1.00 51.12 286 PHE A O 1
ATOM 2350 N N . CYS A 1 287 ? 30.049 -54.941 0.340 1.00 51.03 287 CYS A N 1
ATOM 2351 C CA . CYS A 1 287 ? 30.381 -56.244 0.923 1.00 51.03 287 CYS A CA 1
ATOM 2352 C C . CYS A 1 287 ? 30.845 -57.279 -0.119 1.00 51.03 287 CYS A C 1
ATOM 2354 O O . CYS A 1 287 ? 31.717 -58.081 0.196 1.00 51.03 287 CYS A O 1
ATOM 2356 N N . CYS A 1 288 ? 30.332 -57.251 -1.356 1.00 50.94 288 CYS A N 1
ATOM 2357 C CA . CYS A 1 288 ? 30.788 -58.155 -2.425 1.00 50.94 288 CYS A CA 1
ATOM 2358 C C . CYS A 1 288 ? 32.188 -57.831 -2.974 1.00 50.94 288 CYS A C 1
ATOM 2360 O O . CYS A 1 288 ? 32.826 -58.717 -3.526 1.00 50.94 288 CYS A O 1
ATOM 2362 N N . ASN A 1 289 ? 32.680 -56.598 -2.824 1.00 47.97 289 ASN A N 1
ATOM 2363 C CA . ASN A 1 289 ? 34.031 -56.214 -3.259 1.00 47.97 289 ASN A CA 1
ATOM 2364 C C . ASN A 1 289 ? 35.130 -56.504 -2.215 1.00 47.97 289 ASN A C 1
ATOM 2366 O O . ASN A 1 289 ? 36.300 -56.251 -2.489 1.00 47.97 289 ASN A O 1
ATOM 2370 N N . TYR A 1 290 ? 34.766 -57.005 -1.030 1.00 46.81 290 TYR A N 1
ATOM 2371 C CA . TYR A 1 290 ? 35.684 -57.302 0.080 1.00 46.81 290 TYR A CA 1
ATOM 2372 C C . TYR A 1 290 ? 35.659 -58.782 0.517 1.00 46.81 290 TYR A C 1
ATOM 2374 O O . TYR A 1 290 ? 36.125 -59.097 1.613 1.00 46.81 290 TYR A O 1
ATOM 2382 N N . ALA A 1 291 ? 35.134 -59.675 -0.329 1.00 43.16 291 ALA A N 1
ATOM 2383 C CA . ALA A 1 291 ? 35.120 -61.128 -0.136 1.00 43.16 291 ALA A CA 1
ATOM 2384 C C . ALA A 1 291 ? 36.008 -61.838 -1.167 1.00 43.16 291 ALA A C 1
ATOM 2386 O O . ALA A 1 291 ? 36.015 -61.391 -2.336 1.00 43.16 291 ALA A O 1
#

Radius of gyration: 26.27 Å; chains: 1; bounding box: 57×107×52 Å

Foldseek 3Di:
DVVVVVVVVVVVCVVVVQADPNQGADPVLQSLVVLVVLVVQLVVLLVVLLVCVVPDALVVLVVSCCVRRVVSLLPPCLSNVLHDVVSLVVSLLSQLSSLCSSVVHDPPDDSVVSCVVVVHDGSNLSNLLVLQLVVLCVVVVVDDCVLEPPDPFQDPDPDPCVVLVATHADDDDDPVVCSHSHNVSSVSVSLFGSVLSPQPDSVSNSVPSSVVVSVVVVVVVVLVDPDPDPDPVVVVVVVVVCVVVVVDDDPVVVVVVVVVVVVVVVVVVVVVVVVVVVVVVVVVVVVVVVD

Organism: Rhipicephalus microplus (NCBI:txid6941)

Sequence (291 aa):
ILSFIDFWLALYFSQSLRIFLGISLDSSLKYIDHISDIKKKIAYGIRALIKTRPYFTRSTLLSLYYSFVHSHINYGIICWGNTYNTHLASLQVLQNQSIRIITNSSHFSNGKCLLHDNNILTISELFNYNLGIIFYKYITKTLPPICFSSSDLVAHSNTRFARNNNVLLPKVRTNYGKLTAEFSSIAFWTTIPSVIKNARNLHHYKKTKITHYACLVLLFLAIGLPCLNSHMLCITTFCILFQLYSSQYSLIHLVFFHVCFLLVCIYCMCMYVCIYVYIYIYFSMFCCNYA

pLDDT: mean 75.14, std 16.95, range [39.66, 97.0]